Protein AF-A0A0C3LU96-F1 (afdb_monomer_lite)

Foldseek 3Di:
DPPQDWFFAWEWEWEAFALRWIKIWIFGAIDRPVCLDPVNVVVVQVVVVVVVVLLVLLQLQQAFGQQHPPGHFFFDKDKAKDWPSVWDAAQDDDPNGTTLGGHIYIYIGTHRALVDPSVVVRQVVNVVVCVVVVNDGPCPDPPDDPSVDGGATRNAASQPSHNVNSPDDWDADLQLRGHTHNDPVSVVVCCVSVVNSSVTGQWIWIQDSVRDIDTRHDDPSDDPDPDD

Organism: NCBI:txid1051891

InterPro domains:
  IPR002893 Zinc finger, MYND-type [PF01753] (157-198)
  IPR002893 Zinc finger, MYND-type [PS01360] (157-198)
  IPR002893 Zinc finger, MYND-type [PS50865] (157-198)

pLDDT: mean 88.34, std 13.05, range [31.89, 98.38]

Structure (mmCIF, N/CA/C/O backbone):
data_AF-A0A0C3LU96-F1
#
_entry.id   AF-A0A0C3LU96-F1
#
loop_
_atom_site.group_PDB
_atom_site.id
_atom_site.type_symbol
_atom_site.label_atom_id
_atom_site.label_alt_id
_atom_site.label_comp_id
_atom_site.label_asym_id
_atom_site.label_entity_id
_atom_site.label_seq_id
_atom_site.pdbx_PDB_ins_code
_atom_site.Cartn_x
_atom_site.Cartn_y
_atom_site.Cartn_z
_atom_site.occupancy
_atom_site.B_iso_or_equiv
_atom_site.auth_seq_id
_atom_site.auth_comp_id
_atom_site.auth_asym_id
_atom_site.auth_atom_id
_atom_site.pdbx_PDB_model_num
ATOM 1 N N . MET A 1 1 ? -1.860 15.087 -31.524 1.00 41.75 1 MET A N 1
ATOM 2 C CA . MET A 1 1 ? -1.729 14.604 -30.133 1.00 41.75 1 MET A CA 1
ATOM 3 C C . MET A 1 1 ? -1.035 13.255 -30.198 1.00 41.75 1 MET A C 1
ATOM 5 O O . MET A 1 1 ? -1.644 12.321 -30.699 1.00 41.75 1 MET A O 1
ATOM 9 N N . SER A 1 2 ? 0.246 13.173 -29.828 1.00 48.75 2 SER A N 1
ATOM 10 C CA . SER A 1 2 ? 0.942 11.881 -29.754 1.00 48.75 2 SER A CA 1
ATOM 11 C C . SER A 1 2 ? 0.276 11.049 -28.657 1.00 48.75 2 SER A C 1
ATOM 13 O O . SER A 1 2 ? 0.157 11.524 -27.526 1.00 48.75 2 SER A O 1
ATOM 15 N N . LEU A 1 3 ? -0.245 9.869 -28.999 1.00 55.31 3 LEU A N 1
ATOM 16 C CA . LEU A 1 3 ? -0.818 8.943 -28.025 1.00 55.31 3 LEU A CA 1
ATOM 17 C C . LEU A 1 3 ? 0.329 8.418 -27.167 1.00 55.31 3 LEU A C 1
ATOM 19 O O . LEU A 1 3 ? 1.135 7.612 -27.621 1.00 55.31 3 LEU A O 1
ATOM 23 N N . THR A 1 4 ? 0.424 8.905 -25.935 1.00 70.12 4 THR A N 1
ATOM 24 C CA . THR A 1 4 ? 1.449 8.466 -24.992 1.00 70.12 4 THR A CA 1
ATOM 25 C C . THR A 1 4 ? 1.206 6.994 -24.659 1.00 70.12 4 THR A C 1
ATOM 27 O O . THR A 1 4 ? 0.184 6.646 -24.065 1.00 70.12 4 THR A O 1
ATOM 30 N N . THR A 1 5 ? 2.112 6.109 -25.071 1.00 88.81 5 THR A N 1
ATOM 31 C CA . THR A 1 5 ? 1.994 4.668 -24.815 1.00 88.81 5 THR A CA 1
ATOM 32 C C . THR A 1 5 ? 2.182 4.380 -23.329 1.00 88.81 5 THR A C 1
ATOM 34 O O . THR A 1 5 ? 3.201 4.765 -22.750 1.00 88.81 5 THR A O 1
ATOM 37 N N . GLN A 1 6 ? 1.235 3.677 -22.704 1.00 92.44 6 GLN A N 1
ATOM 38 C CA . GLN A 1 6 ? 1.323 3.286 -21.295 1.00 92.44 6 GLN A CA 1
ATOM 39 C C . GLN A 1 6 ? 1.759 1.827 -21.140 1.00 92.44 6 GLN A C 1
ATOM 41 O O . GLN A 1 6 ? 1.213 0.946 -21.800 1.00 92.44 6 GLN A O 1
ATOM 46 N N . THR A 1 7 ? 2.686 1.579 -20.217 1.00 92.38 7 THR A N 1
ATOM 47 C CA . THR A 1 7 ? 3.140 0.238 -19.826 1.00 92.38 7 THR A CA 1
ATOM 48 C C . THR A 1 7 ? 2.785 -0.008 -18.356 1.00 92.38 7 THR A C 1
ATOM 50 O O . THR A 1 7 ? 2.994 0.885 -17.531 1.00 92.38 7 THR A O 1
ATOM 53 N N . PRO A 1 8 ? 2.232 -1.177 -17.982 1.00 93.69 8 PRO A N 1
ATOM 54 C CA . PRO A 1 8 ? 1.977 -1.498 -16.582 1.00 93.69 8 PRO A CA 1
ATOM 55 C C . PRO A 1 8 ? 3.297 -1.743 -15.842 1.00 93.69 8 PRO A C 1
ATOM 57 O O . PRO A 1 8 ? 3.978 -2.738 -16.079 1.00 93.69 8 PRO A O 1
ATOM 60 N N . LEU A 1 9 ? 3.639 -0.854 -14.913 1.00 93.69 9 LEU A N 1
ATOM 61 C CA . LEU A 1 9 ? 4.757 -1.042 -14.004 1.00 93.69 9 LEU A CA 1
ATOM 62 C C . LEU A 1 9 ? 4.315 -1.856 -12.785 1.00 93.69 9 LEU A C 1
ATOM 64 O O . LEU A 1 9 ? 3.361 -1.490 -12.091 1.00 93.69 9 LEU A O 1
ATOM 68 N N . ARG A 1 10 ? 5.022 -2.958 -12.520 1.00 94.06 10 ARG A N 1
ATOM 69 C CA . ARG A 1 10 ? 4.765 -3.810 -11.359 1.00 94.06 10 ARG A CA 1
ATOM 70 C C . ARG A 1 10 ? 5.320 -3.170 -10.091 1.00 94.06 10 ARG A C 1
ATOM 72 O O . ARG A 1 10 ? 6.489 -2.787 -10.036 1.00 94.06 10 ARG A O 1
ATOM 79 N N . ILE A 1 11 ? 4.483 -3.124 -9.065 1.00 94.50 11 ILE A N 1
ATOM 80 C CA . ILE A 1 11 ? 4.840 -2.695 -7.720 1.00 94.50 11 ILE A CA 1
ATOM 81 C C . ILE A 1 11 ? 4.439 -3.800 -6.755 1.00 94.50 11 ILE A C 1
ATOM 83 O O . ILE A 1 11 ? 3.298 -4.258 -6.783 1.00 94.50 11 ILE A O 1
ATOM 87 N N . GLU A 1 12 ? 5.350 -4.198 -5.883 1.00 93.81 12 GLU A N 1
ATOM 88 C CA . GLU A 1 12 ? 5.038 -5.061 -4.750 1.00 93.81 12 GLU A CA 1
ATOM 89 C C . GLU A 1 12 ? 5.122 -4.232 -3.482 1.00 93.81 12 GLU A C 1
ATOM 91 O O . GLU A 1 12 ? 6.160 -3.642 -3.192 1.00 93.81 12 GLU A O 1
ATOM 96 N N . SER A 1 13 ? 4.029 -4.164 -2.727 1.00 94.56 13 SER A N 1
ATOM 97 C CA . SER A 1 13 ? 4.032 -3.505 -1.424 1.00 94.56 13 SER A CA 1
ATOM 98 C C . SER A 1 13 ? 3.965 -4.530 -0.303 1.00 94.56 13 SER A C 1
ATOM 100 O O . SER A 1 13 ? 3.103 -5.411 -0.322 1.00 94.56 13 SER A O 1
ATOM 102 N N . LYS A 1 14 ? 4.868 -4.409 0.671 1.00 94.62 14 LYS A N 1
ATOM 103 C CA . LYS A 1 14 ? 4.947 -5.263 1.859 1.00 94.62 14 LYS A CA 1
ATOM 104 C C . LYS A 1 14 ? 4.715 -4.401 3.088 1.00 94.62 14 LYS A C 1
ATOM 106 O O . LYS A 1 14 ? 5.454 -3.456 3.320 1.00 94.62 14 LYS A O 1
ATOM 111 N N . TRP A 1 15 ? 3.675 -4.715 3.839 1.00 96.00 15 TRP A N 1
ATOM 112 C CA . TRP A 1 15 ? 3.223 -3.954 4.994 1.00 96.00 15 TRP A CA 1
ATOM 113 C C . TRP A 1 15 ? 3.553 -4.724 6.255 1.00 96.00 15 TRP A C 1
ATOM 115 O O . TRP A 1 15 ? 3.090 -5.855 6.385 1.00 96.00 15 TRP A O 1
ATOM 125 N N . TYR A 1 16 ? 4.310 -4.119 7.159 1.00 95.12 16 TYR A N 1
ATOM 126 C CA . TYR A 1 16 ? 4.812 -4.756 8.369 1.00 95.12 16 TYR A CA 1
ATOM 127 C C . TYR A 1 16 ? 4.088 -4.202 9.586 1.00 95.12 16 TYR A C 1
ATOM 129 O O . TYR A 1 16 ? 4.021 -2.991 9.783 1.00 95.12 16 TYR A O 1
ATOM 137 N N . GLY A 1 17 ? 3.502 -5.106 10.360 1.00 95.19 17 GLY A N 1
ATOM 138 C CA . GLY A 1 17 ? 2.810 -4.830 11.604 1.00 95.19 17 GLY A CA 1
ATOM 139 C C . GLY A 1 17 ? 3.443 -5.545 12.782 1.00 95.19 17 GLY A C 1
ATOM 140 O O . GLY A 1 17 ? 4.480 -6.198 12.670 1.00 95.19 17 GLY A O 1
ATOM 141 N N . TYR A 1 18 ? 2.794 -5.410 13.933 1.00 95.75 18 TYR A N 1
ATOM 142 C CA . TYR A 1 18 ? 3.236 -6.061 15.159 1.00 95.75 18 TYR A CA 1
ATOM 143 C C . TYR A 1 18 ? 3.311 -7.587 15.018 1.00 95.75 18 TYR A C 1
ATOM 145 O O . TYR A 1 18 ? 2.490 -8.192 14.329 1.00 95.75 18 TYR A O 1
ATOM 153 N N . ASN A 1 19 ? 4.285 -8.199 15.700 1.00 92.12 19 ASN A N 1
ATOM 154 C CA . ASN A 1 19 ? 4.410 -9.652 15.847 1.00 92.12 19 ASN A CA 1
ATOM 155 C C . ASN A 1 19 ? 4.342 -10.421 14.509 1.00 92.12 19 ASN A C 1
ATOM 157 O O . ASN A 1 19 ? 3.631 -11.411 14.372 1.00 92.12 19 ASN A O 1
ATOM 161 N N . ASN A 1 20 ? 5.073 -9.938 13.499 1.00 87.06 20 ASN A N 1
ATOM 162 C CA . ASN A 1 20 ? 5.144 -10.501 12.142 1.00 87.06 20 ASN A CA 1
ATOM 163 C C . ASN A 1 20 ? 3.841 -10.465 11.324 1.00 87.06 20 ASN A C 1
ATOM 165 O O . ASN A 1 20 ? 3.826 -10.996 10.208 1.00 87.06 20 ASN A O 1
ATOM 169 N N . ALA A 1 21 ? 2.776 -9.813 11.809 1.00 93.88 21 ALA A N 1
ATOM 170 C CA . ALA A 1 21 ? 1.608 -9.547 10.979 1.00 93.88 21 ALA A CA 1
ATOM 171 C C . ALA A 1 21 ? 2.048 -8.791 9.720 1.00 93.88 21 ALA A C 1
ATOM 173 O O . ALA A 1 21 ? 2.692 -7.741 9.797 1.00 93.88 21 ALA A O 1
ATOM 174 N N . LYS A 1 22 ? 1.703 -9.321 8.546 1.00 94.81 22 LYS A N 1
ATOM 175 C CA . LYS A 1 22 ? 2.112 -8.745 7.266 1.00 94.81 22 LYS A CA 1
ATOM 176 C C . LYS A 1 22 ? 0.955 -8.723 6.286 1.00 94.81 22 LYS A C 1
ATOM 178 O O . LYS A 1 22 ? 0.149 -9.644 6.214 1.00 94.81 22 LYS A O 1
ATOM 183 N N . MET A 1 23 ? 0.909 -7.695 5.455 1.00 95.69 23 MET A N 1
ATOM 184 C CA . MET A 1 23 ? 0.043 -7.664 4.280 1.00 95.69 23 MET A CA 1
ATOM 185 C C . MET A 1 23 ? 0.894 -7.440 3.041 1.00 95.69 23 MET A C 1
ATOM 187 O O . MET A 1 23 ? 1.826 -6.643 3.051 1.00 95.69 23 MET A O 1
ATOM 191 N N . GLU A 1 24 ? 0.569 -8.132 1.958 1.00 95.62 24 GLU A N 1
ATOM 192 C CA . GLU A 1 24 ? 1.194 -7.891 0.665 1.00 95.62 24 GLU A CA 1
ATOM 193 C C . GLU A 1 24 ? 0.135 -7.503 -0.359 1.00 95.62 24 GLU A C 1
ATOM 195 O O . GLU A 1 24 ? -0.920 -8.140 -0.451 1.00 95.62 24 GLU A O 1
ATOM 200 N N . ILE A 1 25 ? 0.413 -6.452 -1.126 1.00 95.88 25 ILE A N 1
ATOM 201 C CA . ILE A 1 25 ? -0.444 -6.006 -2.225 1.00 95.88 25 ILE A CA 1
ATOM 202 C C . ILE A 1 25 ? 0.434 -5.783 -3.447 1.00 95.88 25 ILE A C 1
ATOM 204 O O . ILE A 1 25 ? 1.348 -4.955 -3.417 1.00 95.88 25 ILE A O 1
ATOM 208 N N . ASP A 1 26 ? 0.101 -6.490 -4.523 1.00 96.19 26 ASP A N 1
ATOM 209 C CA . ASP A 1 26 ? 0.751 -6.350 -5.819 1.00 96.19 26 ASP A CA 1
ATOM 210 C C . ASP A 1 26 ? -0.091 -5.435 -6.700 1.00 96.19 26 ASP A C 1
ATOM 212 O O . ASP A 1 26 ? -1.312 -5.611 -6.824 1.00 96.19 26 ASP A O 1
ATOM 216 N N . LEU A 1 27 ? 0.566 -4.477 -7.339 1.00 96.19 27 LEU A N 1
ATOM 217 C CA . LEU A 1 27 ? -0.058 -3.481 -8.192 1.00 96.19 27 LEU A CA 1
ATOM 218 C C . LEU A 1 27 ? 0.577 -3.490 -9.585 1.00 96.19 27 LEU A C 1
ATOM 220 O O . LEU A 1 27 ? 1.783 -3.664 -9.735 1.00 96.19 27 LEU A O 1
ATOM 224 N N . ALA A 1 28 ? -0.242 -3.237 -10.598 1.00 95.62 28 ALA A N 1
ATOM 225 C CA . ALA A 1 28 ? 0.174 -2.887 -11.949 1.00 95.62 28 ALA A CA 1
ATOM 226 C C . ALA A 1 28 ? -0.288 -1.454 -12.242 1.00 95.62 28 ALA A C 1
ATOM 228 O O . ALA A 1 28 ? -1.450 -1.228 -12.592 1.00 95.62 28 ALA A O 1
ATOM 229 N N . ILE A 1 29 ? 0.610 -0.484 -12.055 1.00 95.50 29 ILE A N 1
ATOM 230 C CA . ILE A 1 29 ? 0.313 0.939 -12.259 1.00 95.50 29 ILE A CA 1
ATOM 231 C C . ILE A 1 29 ? 0.742 1.339 -13.675 1.00 95.50 29 ILE A C 1
ATOM 233 O O . ILE A 1 29 ? 1.905 1.148 -14.024 1.00 95.50 29 ILE A O 1
ATOM 237 N N . PRO A 1 30 ? -0.153 1.889 -14.513 1.00 95.00 30 PRO A N 1
ATOM 238 C CA . PRO A 1 30 ? 0.212 2.328 -15.854 1.00 95.00 30 PRO A CA 1
ATOM 239 C C . PRO A 1 30 ? 1.134 3.550 -15.784 1.00 95.00 30 PRO A C 1
ATOM 241 O O . PRO A 1 30 ? 0.763 4.571 -15.210 1.00 95.00 30 PRO A O 1
ATOM 244 N N . VAL A 1 31 ? 2.315 3.460 -16.393 1.00 94.56 31 VAL A N 1
ATOM 245 C CA . VAL A 1 31 ? 3.284 4.563 -16.517 1.00 94.56 31 VAL A CA 1
ATOM 246 C C . VAL A 1 31 ? 3.534 4.886 -17.987 1.00 94.56 31 VAL A C 1
ATOM 248 O O . VAL A 1 31 ? 3.318 4.029 -18.845 1.00 94.56 31 VAL A O 1
ATOM 251 N N . ASN A 1 32 ? 3.989 6.104 -18.303 1.00 94.12 32 ASN A N 1
ATOM 252 C CA . ASN A 1 32 ? 4.461 6.390 -19.659 1.00 94.12 32 ASN A CA 1
ATOM 253 C C . ASN A 1 32 ? 5.658 5.476 -19.969 1.00 94.12 32 ASN A C 1
ATOM 255 O O . ASN A 1 32 ? 6.607 5.403 -19.192 1.00 94.12 32 ASN A O 1
ATOM 259 N N . THR A 1 33 ? 5.599 4.785 -21.104 1.00 91.81 33 THR A N 1
ATOM 260 C CA . THR A 1 33 ? 6.638 3.848 -21.554 1.00 91.81 33 THR A CA 1
ATOM 261 C C . THR A 1 33 ? 7.991 4.540 -21.722 1.00 91.81 33 THR A C 1
ATOM 263 O O . THR A 1 33 ? 9.015 3.955 -21.388 1.00 91.81 33 THR A O 1
ATOM 266 N N . GLU A 1 34 ? 8.005 5.810 -22.136 1.00 91.75 34 GLU A N 1
ATOM 267 C CA . GLU A 1 34 ? 9.232 6.614 -22.258 1.00 91.75 34 GLU A CA 1
ATOM 268 C C . GLU A 1 34 ? 9.936 6.840 -20.910 1.00 91.75 34 GLU A C 1
ATOM 270 O O . GLU A 1 34 ? 11.132 7.111 -20.876 1.00 91.75 34 GLU A O 1
ATOM 275 N N . TRP A 1 35 ? 9.225 6.712 -19.783 1.00 92.25 35 TRP A N 1
ATOM 276 C CA . TRP A 1 35 ? 9.835 6.844 -18.457 1.00 92.25 35 TRP A CA 1
ATOM 277 C C . TRP A 1 35 ? 10.613 5.603 -18.016 1.00 92.25 35 TRP A C 1
ATOM 279 O O . TRP A 1 35 ? 11.302 5.649 -17.000 1.00 92.25 35 TRP A O 1
ATOM 289 N N . LEU A 1 36 ? 10.502 4.494 -18.753 1.00 88.62 36 LEU A N 1
ATOM 290 C CA . LEU A 1 36 ? 11.242 3.262 -18.479 1.00 88.62 36 LEU A CA 1
ATOM 291 C C . LEU A 1 36 ? 12.635 3.250 -19.128 1.00 88.62 36 LEU A C 1
ATOM 293 O O . LEU A 1 36 ? 13.345 2.253 -19.016 1.00 88.62 36 LEU A O 1
ATOM 297 N N . SER A 1 37 ? 13.046 4.341 -19.781 1.00 87.88 37 SER A N 1
ATOM 298 C CA . SER A 1 37 ? 14.423 4.507 -20.241 1.00 87.88 37 SER A CA 1
ATOM 299 C C . SER A 1 37 ? 15.369 4.861 -19.080 1.00 87.88 37 SER A C 1
ATOM 301 O O . SER A 1 37 ? 14.928 5.482 -18.105 1.00 87.88 37 SER A O 1
ATOM 303 N N . PRO A 1 38 ? 16.665 4.489 -19.151 1.00 86.25 38 PRO A N 1
ATOM 304 C CA . PRO A 1 38 ? 17.635 4.727 -18.077 1.00 86.25 38 PRO A CA 1
ATOM 305 C C . PRO A 1 38 ? 17.683 6.178 -17.575 1.00 86.25 38 PRO A C 1
ATOM 307 O O . PRO A 1 38 ? 17.796 6.414 -16.372 1.00 86.25 38 PRO A O 1
ATOM 310 N N . GLU A 1 39 ? 17.545 7.151 -18.476 1.00 88.69 39 GLU A N 1
ATOM 311 C CA . GLU A 1 39 ? 17.570 8.581 -18.165 1.00 88.69 39 GLU A CA 1
ATOM 312 C C . GLU A 1 39 ? 16.308 9.086 -17.443 1.00 88.69 39 GLU A C 1
ATOM 314 O O . GLU A 1 39 ? 16.372 10.085 -16.725 1.00 88.69 39 GLU A O 1
ATOM 319 N N . ASN A 1 40 ? 15.180 8.378 -17.567 1.00 89.75 40 ASN A N 1
ATOM 320 C CA . ASN A 1 40 ? 13.880 8.819 -17.055 1.00 89.75 40 ASN A CA 1
ATOM 321 C C . ASN A 1 40 ? 13.335 7.970 -15.898 1.00 89.75 40 ASN A C 1
ATOM 323 O O . ASN A 1 40 ? 12.256 8.280 -15.385 1.00 89.75 40 ASN A O 1
ATOM 327 N N . LEU A 1 41 ? 14.068 6.955 -15.421 1.00 88.00 41 LEU A N 1
ATOM 328 C CA . LEU A 1 41 ? 13.592 6.040 -14.369 1.00 88.00 41 LEU A CA 1
ATOM 329 C C . LEU A 1 41 ? 13.082 6.765 -13.114 1.00 88.00 41 LEU A C 1
ATOM 331 O O . LEU A 1 41 ? 12.125 6.316 -12.483 1.00 88.00 41 LEU A O 1
ATOM 335 N N . ARG A 1 42 ? 13.668 7.918 -12.762 1.00 87.81 42 ARG A N 1
ATOM 336 C CA . ARG A 1 42 ? 13.206 8.742 -11.629 1.00 87.81 42 ARG A CA 1
ATOM 337 C C . ARG A 1 42 ? 11.766 9.238 -11.803 1.00 87.81 42 ARG A C 1
ATOM 339 O O . ARG A 1 42 ? 11.036 9.295 -10.818 1.00 87.81 42 ARG A O 1
ATOM 346 N N . LEU A 1 43 ? 11.344 9.550 -13.031 1.00 90.62 43 LEU A N 1
ATOM 347 C CA . LEU A 1 43 ? 9.968 9.955 -13.340 1.00 90.62 43 LEU A CA 1
ATOM 348 C C . LEU A 1 43 ? 8.999 8.785 -13.154 1.00 90.62 43 LEU A C 1
ATOM 350 O O . LEU A 1 43 ? 7.950 8.959 -12.534 1.00 90.62 43 LEU A O 1
ATOM 354 N N . ALA A 1 44 ? 9.372 7.587 -13.623 1.00 91.56 44 ALA A N 1
ATOM 355 C CA . ALA A 1 44 ? 8.573 6.378 -13.422 1.00 91.56 44 ALA A CA 1
ATOM 356 C C . ALA A 1 44 ? 8.403 6.061 -11.929 1.00 91.56 44 ALA A C 1
ATOM 358 O O . ALA A 1 44 ? 7.280 5.832 -11.480 1.00 91.56 44 ALA A O 1
ATOM 359 N N . VAL A 1 45 ? 9.496 6.102 -11.155 1.00 90.50 45 VAL A N 1
ATOM 360 C CA . VAL A 1 45 ? 9.473 5.843 -9.707 1.00 90.50 45 VAL A CA 1
ATOM 361 C C . VAL A 1 45 ? 8.637 6.886 -8.967 1.00 90.50 45 VAL A C 1
ATOM 363 O O . VAL A 1 45 ? 7.756 6.508 -8.197 1.00 90.50 45 VAL A O 1
ATOM 366 N N . GLY A 1 46 ? 8.858 8.181 -9.220 1.00 90.50 46 GLY A N 1
ATOM 367 C CA . GLY A 1 46 ? 8.113 9.259 -8.563 1.00 90.50 46 GLY A CA 1
ATOM 368 C C . GLY A 1 46 ? 6.613 9.191 -8.851 1.00 90.50 46 GLY A C 1
ATOM 369 O O . GLY A 1 46 ? 5.799 9.203 -7.928 1.00 90.50 46 GLY A O 1
ATOM 370 N N . TYR A 1 47 ? 6.236 9.009 -10.119 1.00 92.88 47 TYR A N 1
ATOM 371 C CA . TYR A 1 47 ? 4.832 8.855 -10.495 1.00 92.88 47 TYR A CA 1
ATOM 372 C C . TYR A 1 47 ? 4.192 7.616 -9.853 1.00 92.88 47 TYR A C 1
ATOM 374 O O . TYR A 1 47 ? 3.072 7.692 -9.343 1.00 92.88 47 TYR A O 1
ATOM 382 N N . ALA A 1 48 ? 4.886 6.475 -9.879 1.00 92.56 48 ALA A N 1
ATOM 383 C CA . ALA A 1 48 ? 4.402 5.233 -9.289 1.00 92.56 48 ALA A CA 1
ATOM 384 C C . ALA A 1 48 ? 4.215 5.357 -7.769 1.00 92.56 48 ALA A C 1
ATOM 386 O O . ALA A 1 48 ? 3.197 4.900 -7.246 1.00 92.56 48 ALA A O 1
ATOM 387 N N . ALA A 1 49 ? 5.140 6.030 -7.079 1.00 90.75 49 ALA A N 1
ATOM 388 C CA . ALA A 1 49 ? 5.031 6.346 -5.658 1.00 90.75 49 ALA A CA 1
ATOM 389 C C . ALA A 1 49 ? 3.802 7.224 -5.366 1.00 90.75 49 ALA A C 1
ATOM 391 O O . ALA A 1 49 ? 3.010 6.898 -4.481 1.00 90.75 49 ALA A O 1
ATOM 392 N N . ASP A 1 50 ? 3.573 8.276 -6.156 1.00 91.06 50 ASP A N 1
ATOM 393 C CA . ASP A 1 50 ? 2.396 9.139 -6.011 1.00 91.06 50 ASP A CA 1
ATOM 394 C C . ASP A 1 50 ? 1.083 8.375 -6.229 1.00 91.06 50 ASP A C 1
ATOM 396 O O . ASP A 1 50 ? 0.117 8.554 -5.479 1.00 91.06 50 ASP A O 1
ATOM 400 N N . GLN A 1 51 ? 1.024 7.494 -7.234 1.00 93.31 51 GLN A N 1
ATOM 401 C CA . GLN A 1 51 ? -0.158 6.655 -7.453 1.00 93.31 51 GLN A CA 1
ATOM 402 C C . GLN A 1 51 ? -0.349 5.633 -6.324 1.00 93.31 51 GLN A C 1
ATOM 404 O O . GLN A 1 51 ? -1.483 5.393 -5.901 1.00 93.31 51 GLN A O 1
ATOM 409 N N . PHE A 1 52 ? 0.737 5.069 -5.788 1.00 93.25 52 PHE A N 1
ATOM 410 C CA . PHE A 1 52 ? 0.676 4.186 -4.626 1.00 93.25 52 PHE A CA 1
ATOM 411 C C . PHE A 1 52 ? 0.117 4.908 -3.394 1.00 93.25 52 PHE A C 1
ATOM 413 O O . PHE A 1 52 ? -0.788 4.391 -2.739 1.00 93.25 52 PHE A O 1
ATOM 420 N N . ILE A 1 53 ? 0.569 6.136 -3.121 1.00 89.94 53 ILE A N 1
ATOM 421 C CA . ILE A 1 53 ? 0.055 6.966 -2.020 1.00 89.94 53 ILE A CA 1
ATOM 422 C C . ILE A 1 53 ? -1.453 7.221 -2.174 1.00 89.94 53 ILE A C 1
ATOM 424 O O . ILE A 1 53 ? -2.180 7.233 -1.182 1.00 89.94 53 ILE A O 1
ATOM 428 N N . LYS A 1 54 ? -1.977 7.351 -3.398 1.00 87.06 54 LYS A N 1
ATOM 429 C CA . LYS A 1 54 ? -3.435 7.450 -3.624 1.00 87.06 54 LYS A CA 1
ATOM 430 C C . LYS A 1 54 ? -4.173 6.132 -3.369 1.00 87.06 54 LYS A C 1
ATOM 432 O O . LYS A 1 54 ? -5.299 6.145 -2.864 1.00 87.06 54 LYS A O 1
ATOM 437 N N . ALA A 1 55 ? -3.554 5.003 -3.716 1.00 91.31 55 ALA A N 1
ATOM 438 C CA . ALA A 1 55 ? -4.095 3.662 -3.485 1.00 91.31 55 ALA A CA 1
ATOM 439 C C . ALA A 1 55 ? -4.007 3.227 -2.009 1.00 91.31 55 ALA A C 1
ATOM 441 O O . ALA A 1 55 ? -4.742 2.341 -1.576 1.00 91.31 55 ALA A O 1
ATOM 442 N N . MET A 1 56 ? -3.156 3.884 -1.220 1.00 90.38 56 MET A N 1
ATOM 443 C CA . MET A 1 56 ? -2.898 3.593 0.188 1.00 90.38 56 MET A CA 1
ATOM 444 C C . MET A 1 56 ? -4.162 3.518 1.046 1.00 90.38 56 MET A C 1
ATOM 446 O O . MET A 1 56 ? -4.262 2.641 1.897 1.00 90.38 56 MET A O 1
ATOM 450 N N . ALA A 1 57 ? -5.146 4.392 0.820 1.00 90.31 57 ALA A N 1
ATOM 451 C CA . ALA A 1 57 ? -6.395 4.367 1.583 1.00 90.31 57 ALA A CA 1
ATOM 452 C C . ALA A 1 57 ? -7.150 3.029 1.440 1.00 90.31 57 ALA A C 1
ATOM 454 O O . ALA A 1 57 ? -7.777 2.578 2.396 1.00 90.31 57 ALA A O 1
ATOM 455 N N . ASP A 1 58 ? -7.039 2.363 0.284 1.00 94.94 58 ASP A N 1
ATOM 456 C CA . ASP A 1 58 ? -7.631 1.039 0.075 1.00 94.94 58 ASP A CA 1
ATOM 457 C C . ASP A 1 58 ? -6.909 -0.003 0.929 1.00 94.94 58 ASP A C 1
ATOM 459 O O . ASP A 1 58 ? -7.553 -0.760 1.652 1.00 94.94 58 ASP A O 1
ATOM 463 N N . ALA A 1 59 ? -5.574 -0.004 0.883 1.00 93.62 59 ALA A N 1
ATOM 464 C CA . ALA A 1 59 ? -4.731 -0.914 1.654 1.00 93.62 59 ALA A CA 1
ATOM 465 C C . ALA A 1 59 ? -4.941 -0.747 3.165 1.00 93.62 59 ALA A C 1
ATOM 467 O O . ALA A 1 59 ? -5.227 -1.721 3.861 1.00 93.62 59 ALA A O 1
ATOM 468 N N . LYS A 1 60 ? -4.896 0.497 3.660 1.00 94.75 60 LYS A N 1
ATOM 469 C CA . LYS A 1 60 ? -5.079 0.827 5.082 1.00 94.75 60 LYS A CA 1
ATOM 470 C C . LYS A 1 60 ? -6.455 0.431 5.611 1.00 94.75 60 LYS A C 1
ATOM 472 O O . LYS A 1 60 ? -6.591 0.196 6.805 1.00 94.75 60 LYS A O 1
ATOM 477 N N . SER A 1 61 ? -7.462 0.323 4.743 1.00 95.12 61 SER A N 1
ATOM 478 C CA . SER A 1 61 ? -8.802 -0.111 5.147 1.00 95.12 61 SER A CA 1
ATOM 479 C C . SER A 1 61 ? -8.952 -1.622 5.325 1.00 95.12 61 SER A C 1
ATOM 481 O O . SER A 1 61 ? -9.924 -2.043 5.932 1.00 95.12 61 SER A O 1
ATOM 483 N N . ARG A 1 62 ? -8.044 -2.456 4.794 1.00 91.19 62 ARG A N 1
ATOM 484 C CA . ARG A 1 62 ? -8.303 -3.899 4.624 1.00 91.19 62 ARG A CA 1
ATOM 485 C C . ARG A 1 62 ? -8.228 -4.721 5.913 1.00 91.19 62 ARG A C 1
ATOM 487 O O . ARG A 1 62 ? -8.943 -5.722 6.026 1.00 91.19 62 ARG A O 1
ATOM 494 N N . HIS A 1 63 ? -7.321 -4.353 6.814 1.00 91.62 63 HIS A N 1
ATOM 495 C CA . HIS A 1 63 ? -7.012 -5.081 8.042 1.00 91.62 63 HIS A CA 1
ATOM 496 C C . HIS A 1 63 ? -6.659 -4.116 9.164 1.00 91.62 63 HIS A C 1
ATOM 498 O O . HIS A 1 63 ? -6.011 -3.096 8.928 1.00 91.62 63 HIS A O 1
ATOM 504 N N . THR A 1 64 ? -7.044 -4.475 10.385 1.00 93.50 64 THR A N 1
ATOM 505 C CA . THR A 1 64 ? -6.519 -3.846 11.592 1.00 93.50 64 THR A CA 1
ATOM 506 C C . THR A 1 64 ? -5.064 -4.242 11.775 1.00 93.50 64 THR A C 1
ATOM 508 O O . THR A 1 64 ? -4.722 -5.418 11.669 1.00 93.50 64 THR A O 1
ATOM 511 N N . PHE A 1 65 ? -4.225 -3.265 12.091 1.00 94.25 65 PHE A N 1
ATOM 512 C CA . PHE A 1 65 ? -2.817 -3.480 12.384 1.00 94.25 65 PHE A CA 1
ATOM 513 C C . PHE A 1 65 ? -2.473 -2.939 13.769 1.00 94.25 65 PHE A C 1
ATOM 515 O O . PHE A 1 65 ? -2.865 -1.823 14.127 1.00 94.25 65 PHE A O 1
ATOM 522 N N . GLY A 1 66 ? -1.689 -3.715 14.514 1.00 96.44 66 GLY A N 1
ATOM 523 C CA . GLY A 1 66 ? -0.842 -3.178 15.570 1.00 96.44 66 GLY A CA 1
ATOM 524 C C . GLY A 1 66 ? 0.395 -2.521 14.958 1.00 96.44 66 GLY A C 1
ATOM 525 O O . GLY A 1 66 ? 0.918 -2.990 13.946 1.00 96.44 66 GLY A O 1
ATOM 526 N N . CYS A 1 67 ? 0.851 -1.434 15.573 1.00 97.44 67 CYS A N 1
ATOM 527 C CA . CYS A 1 67 ? 2.108 -0.765 15.262 1.00 97.44 67 CYS A CA 1
ATOM 528 C C . CYS A 1 67 ? 3.253 -1.778 15.310 1.00 97.44 67 CYS A C 1
ATOM 530 O O . CYS A 1 67 ? 3.422 -2.443 16.331 1.00 97.44 67 CYS A O 1
ATOM 532 N N . GLU A 1 68 ? 4.053 -1.837 1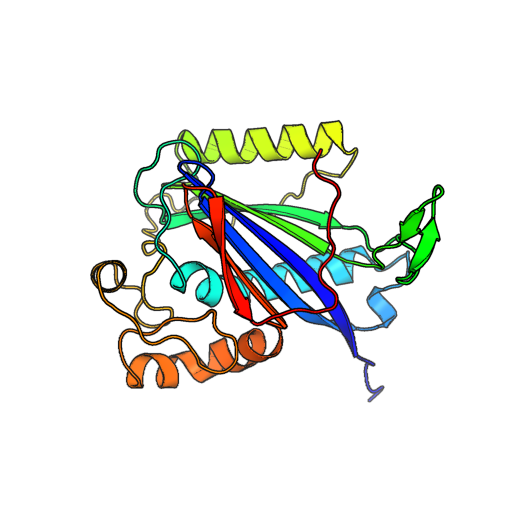4.249 1.00 96.56 68 GLU A N 1
ATOM 533 C CA . GLU A 1 68 ? 5.202 -2.736 14.099 1.00 96.56 68 GLU A CA 1
ATOM 534 C C . GLU A 1 68 ? 6.109 -2.746 15.333 1.00 96.56 68 GLU A C 1
ATOM 536 O O . GLU A 1 68 ? 6.520 -3.804 15.797 1.00 96.56 68 GLU A O 1
ATOM 541 N N . PHE A 1 69 ? 6.325 -1.576 15.936 1.00 96.38 69 PHE A N 1
ATOM 542 C CA . PHE A 1 69 ? 7.290 -1.399 17.019 1.00 96.38 69 PHE A CA 1
ATOM 543 C C . PHE A 1 69 ? 6.707 -1.566 18.427 1.00 96.38 69 PHE A C 1
ATOM 545 O O . PHE A 1 69 ? 7.427 -1.940 19.346 1.00 96.38 69 PHE A O 1
ATOM 552 N N . CYS A 1 70 ? 5.424 -1.252 18.643 1.00 97.31 70 CYS A N 1
ATOM 553 C CA . CYS A 1 70 ? 4.852 -1.215 20.000 1.00 97.31 70 CYS A CA 1
ATOM 554 C C . CYS A 1 70 ? 3.515 -1.940 20.176 1.00 97.31 70 CYS A C 1
ATOM 556 O O . CYS A 1 70 ? 2.965 -1.925 21.276 1.00 97.31 70 CYS A O 1
ATOM 558 N N . GLY A 1 71 ? 2.940 -2.503 19.113 1.00 96.75 71 GLY A N 1
ATOM 559 C CA . GLY A 1 71 ? 1.678 -3.249 19.151 1.00 96.75 71 GLY A CA 1
ATOM 560 C C . GLY A 1 71 ? 0.410 -2.409 19.317 1.00 96.75 71 GLY A C 1
ATOM 561 O O . GLY A 1 71 ? -0.683 -2.893 19.035 1.00 96.75 71 GLY A O 1
ATOM 562 N N . LYS A 1 72 ? 0.517 -1.132 19.711 1.00 97.25 72 LYS A N 1
ATOM 563 C CA . LYS A 1 72 ? -0.643 -0.228 19.823 1.00 97.25 72 LYS A CA 1
ATOM 564 C C . LYS A 1 72 ? -1.362 -0.076 18.477 1.00 97.25 72 LYS A C 1
ATOM 566 O O . LYS A 1 72 ? -0.691 -0.135 17.449 1.00 97.25 72 LYS A O 1
ATOM 571 N N . PRO A 1 73 ? -2.679 0.204 18.457 1.00 97.06 73 PRO A N 1
ATOM 572 C CA . PRO A 1 73 ? -3.418 0.387 17.212 1.00 97.06 73 PRO A CA 1
ATOM 573 C C . PRO A 1 73 ? -2.734 1.388 16.276 1.00 97.06 73 PRO A C 1
ATOM 575 O O . PRO A 1 73 ? -2.421 2.516 16.669 1.00 97.06 73 PRO A O 1
ATOM 578 N N . ALA A 1 74 ? -2.469 0.952 15.048 1.00 96.38 74 ALA A N 1
ATOM 579 C CA . ALA A 1 74 ? -1.764 1.759 14.072 1.00 96.38 74 ALA A CA 1
ATOM 580 C C . ALA A 1 74 ? -2.696 2.730 13.344 1.00 96.38 74 ALA A C 1
ATOM 582 O O . ALA A 1 74 ? -3.874 2.444 13.112 1.00 96.38 74 ALA A O 1
ATOM 583 N N . ARG A 1 75 ? -2.134 3.869 12.941 1.00 94.50 75 ARG A N 1
ATOM 584 C CA . ARG A 1 75 ? -2.839 4.954 12.233 1.00 94.50 75 ARG A CA 1
ATOM 585 C C . ARG A 1 75 ? -2.041 5.469 11.047 1.00 94.50 75 ARG A C 1
ATOM 587 O O . ARG A 1 75 ? -2.590 5.829 10.004 1.00 94.50 75 ARG A O 1
ATOM 594 N N . GLU A 1 76 ? -0.727 5.462 11.178 1.00 93.56 76 GLU A N 1
ATOM 595 C CA . GLU A 1 76 ? 0.210 6.043 10.234 1.00 93.56 76 GLU A CA 1
ATOM 596 C C . GLU A 1 76 ? 1.136 4.976 9.659 1.00 93.56 76 GLU A C 1
ATOM 598 O O . GLU A 1 76 ? 1.069 3.799 10.015 1.00 93.56 76 GLU A O 1
ATOM 603 N N . ASN A 1 77 ? 1.965 5.372 8.703 1.00 93.38 77 ASN A N 1
ATOM 604 C CA . ASN A 1 77 ? 2.932 4.479 8.096 1.00 93.38 77 ASN A CA 1
ATOM 605 C C . ASN A 1 77 ? 4.131 5.259 7.567 1.00 93.38 77 ASN A C 1
ATOM 607 O O . ASN A 1 77 ? 3.988 6.405 7.143 1.00 93.38 77 ASN A O 1
ATOM 611 N N . TYR A 1 78 ? 5.277 4.593 7.518 1.00 91.75 78 TYR A N 1
ATOM 612 C CA . TYR A 1 78 ? 6.469 5.069 6.831 1.00 91.75 78 TYR A CA 1
ATOM 613 C C . TYR A 1 78 ? 6.731 4.210 5.593 1.00 91.75 78 TYR A C 1
ATOM 615 O O . TYR A 1 78 ? 6.446 3.014 5.603 1.00 91.75 78 TYR A O 1
ATOM 623 N N . LEU A 1 79 ? 7.201 4.825 4.507 1.00 90.19 79 LEU A N 1
ATOM 624 C CA . LEU A 1 79 ? 7.428 4.144 3.232 1.00 90.19 79 LEU A CA 1
ATOM 625 C C . LEU A 1 79 ? 8.910 4.101 2.900 1.00 90.19 79 LEU A C 1
ATOM 627 O O . LEU A 1 79 ? 9.583 5.129 2.958 1.00 90.19 79 LEU A O 1
ATOM 631 N N . ASN A 1 80 ? 9.383 2.940 2.459 1.00 87.38 80 ASN A N 1
ATOM 632 C CA . ASN A 1 80 ? 10.711 2.783 1.873 1.00 87.38 80 ASN A CA 1
ATOM 633 C C . ASN A 1 80 ? 10.532 2.218 0.471 1.00 87.38 80 ASN A C 1
ATOM 635 O O . ASN A 1 80 ? 9.880 1.189 0.294 1.00 87.38 80 ASN A O 1
ATOM 639 N N . ILE A 1 81 ? 11.053 2.918 -0.535 1.00 86.88 81 ILE A N 1
ATOM 640 C CA . ILE A 1 81 ? 10.821 2.580 -1.945 1.00 86.88 81 ILE A CA 1
ATOM 641 C C . ILE A 1 81 ? 12.136 2.130 -2.585 1.00 86.88 81 ILE A C 1
ATOM 643 O O . ILE A 1 81 ? 12.989 2.939 -2.932 1.00 86.88 81 ILE A O 1
ATOM 647 N N . ALA A 1 82 ? 12.282 0.831 -2.811 1.00 86.38 82 ALA A N 1
ATOM 648 C CA . ALA A 1 82 ? 13.400 0.285 -3.568 1.00 86.38 82 ALA A CA 1
ATOM 649 C C . ALA A 1 82 ? 13.003 0.099 -5.039 1.00 86.38 82 ALA A C 1
ATOM 651 O O . ALA A 1 82 ? 11.955 -0.462 -5.366 1.00 86.38 82 ALA A O 1
ATOM 652 N N . SER A 1 83 ? 13.851 0.581 -5.945 1.00 87.06 83 SER A N 1
ATOM 653 C CA . SER A 1 83 ? 13.633 0.497 -7.389 1.00 87.06 83 SER A CA 1
ATOM 654 C C . SER A 1 83 ? 14.567 -0.534 -8.012 1.00 87.06 83 SER A C 1
ATOM 656 O O . SER A 1 83 ? 15.788 -0.401 -7.950 1.00 87.06 83 SER A O 1
ATOM 658 N N . TYR A 1 84 ? 13.984 -1.530 -8.676 1.00 88.88 84 TYR A N 1
ATOM 659 C CA . TYR A 1 84 ? 14.697 -2.578 -9.405 1.00 88.88 84 TYR A CA 1
ATOM 660 C C . TYR A 1 84 ? 14.409 -2.490 -10.907 1.00 88.88 84 TYR A C 1
ATOM 662 O O . TYR A 1 84 ? 14.358 -3.494 -11.614 1.00 88.88 84 TYR A O 1
ATOM 670 N N . LEU A 1 85 ? 14.194 -1.271 -11.415 1.00 89.06 85 LEU A N 1
ATOM 671 C CA . LEU A 1 85 ? 13.867 -1.041 -12.828 1.00 89.06 85 LEU A CA 1
ATOM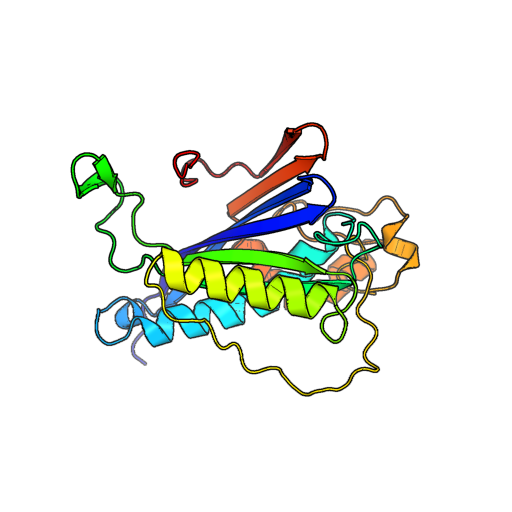 672 C C . LEU A 1 85 ? 15.022 -1.360 -13.786 1.00 89.06 85 LEU A C 1
ATOM 674 O O . LEU A 1 85 ? 14.795 -1.506 -14.980 1.00 89.06 85 LEU A O 1
ATOM 678 N N . HIS A 1 86 ? 16.241 -1.492 -13.262 1.00 85.38 86 HIS A N 1
ATOM 679 C CA . HIS A 1 86 ? 17.424 -1.901 -14.016 1.00 85.38 86 HIS A CA 1
ATOM 680 C C . HIS A 1 86 ? 17.472 -3.411 -14.300 1.00 85.38 86 HIS A C 1
ATOM 682 O O . HIS A 1 86 ? 18.318 -3.849 -15.077 1.00 85.38 86 HIS A O 1
ATOM 688 N N . LEU A 1 87 ? 16.622 -4.219 -13.651 1.00 87.88 87 LEU A N 1
ATOM 689 C CA . LEU A 1 87 ? 16.639 -5.663 -13.853 1.00 87.88 87 LEU A CA 1
ATOM 690 C C . LEU A 1 87 ? 16.233 -6.020 -15.293 1.00 87.88 87 LEU A C 1
ATOM 692 O O . LEU A 1 87 ? 15.276 -5.448 -15.818 1.00 87.88 87 LEU A O 1
ATOM 696 N N . PRO A 1 88 ? 16.893 -7.008 -15.919 1.00 89.44 88 PRO A N 1
ATOM 697 C CA . PRO A 1 88 ? 16.479 -7.543 -17.213 1.00 89.44 88 PRO A CA 1
ATOM 698 C C . PRO A 1 88 ? 15.039 -8.078 -17.205 1.00 89.44 88 PRO A C 1
ATOM 700 O O . PRO A 1 88 ? 14.517 -8.369 -16.124 1.00 89.44 88 PRO A O 1
ATOM 703 N N . PRO A 1 89 ? 14.404 -8.295 -18.376 1.00 90.19 89 PRO A N 1
ATOM 704 C CA . PRO A 1 89 ? 13.078 -8.904 -18.472 1.00 90.19 89 PRO A CA 1
ATOM 705 C C . PRO A 1 89 ? 12.950 -10.195 -17.655 1.00 90.19 89 PRO A C 1
ATOM 707 O O . PRO A 1 89 ? 13.925 -10.921 -17.455 1.00 90.19 89 PRO A O 1
ATOM 710 N N . LYS A 1 90 ? 11.734 -10.484 -17.184 1.00 88.44 90 LYS A N 1
ATOM 711 C CA . LYS A 1 90 ? 11.458 -11.669 -16.365 1.00 88.44 90 LYS A CA 1
ATOM 712 C C . LYS A 1 90 ? 11.980 -12.943 -17.051 1.00 88.44 90 LYS A C 1
ATOM 714 O O . LYS A 1 90 ? 11.904 -13.062 -18.270 1.00 88.44 90 LYS A O 1
ATOM 719 N N . ASP A 1 91 ? 12.522 -13.857 -16.250 1.00 88.88 91 ASP A N 1
ATOM 720 C CA . ASP A 1 91 ? 13.041 -15.175 -16.644 1.00 88.88 91 ASP A CA 1
ATOM 721 C C . ASP A 1 91 ? 14.340 -15.156 -17.479 1.00 88.88 91 ASP A C 1
ATOM 723 O O . ASP A 1 91 ? 14.913 -16.209 -17.758 1.00 88.88 91 ASP A O 1
ATOM 727 N N . THR A 1 92 ? 14.880 -13.980 -17.814 1.00 93.12 92 THR A N 1
ATOM 728 C CA . THR A 1 92 ? 16.240 -13.871 -18.376 1.00 93.12 92 THR A CA 1
ATOM 729 C C . THR A 1 92 ? 17.298 -14.124 -17.297 1.00 93.12 92 THR A C 1
ATOM 731 O O . THR A 1 92 ? 17.117 -13.732 -16.147 1.00 93.12 92 THR A O 1
ATOM 734 N N . ILE A 1 93 ? 18.409 -14.789 -17.631 1.00 92.19 93 ILE A N 1
ATOM 735 C CA . ILE A 1 93 ? 19.456 -15.107 -16.646 1.00 92.19 93 ILE A CA 1
ATOM 736 C C . ILE A 1 93 ? 20.253 -13.847 -16.285 1.00 92.19 93 ILE A C 1
ATOM 738 O O . ILE A 1 93 ? 20.840 -13.202 -17.151 1.00 92.19 93 ILE A O 1
ATOM 742 N N . TRP A 1 94 ? 20.307 -13.534 -14.992 1.00 84.44 94 TRP A N 1
ATOM 743 C CA . TRP A 1 94 ? 21.034 -12.411 -14.407 1.00 84.44 94 TRP A CA 1
ATOM 744 C C . TRP A 1 94 ? 21.762 -12.890 -13.149 1.00 84.44 94 TRP A C 1
ATOM 746 O O . TRP A 1 94 ? 21.146 -13.497 -12.281 1.00 84.44 94 TRP A O 1
ATOM 756 N N . ASN A 1 95 ? 23.076 -12.670 -13.053 1.00 85.50 95 ASN A N 1
ATOM 757 C CA . ASN A 1 95 ? 23.902 -13.137 -11.926 1.00 85.50 95 ASN A CA 1
ATOM 758 C C . ASN A 1 95 ? 23.711 -14.630 -11.565 1.00 85.50 95 ASN A C 1
ATOM 760 O O . ASN A 1 95 ? 23.744 -15.014 -10.400 1.00 85.50 95 ASN A O 1
ATOM 764 N N . GLY A 1 96 ? 23.506 -15.485 -12.573 1.00 88.44 96 GLY A N 1
ATOM 765 C CA . GLY A 1 96 ? 23.362 -16.934 -12.389 1.00 88.44 96 GLY A CA 1
ATOM 766 C C . GLY A 1 96 ? 21.972 -17.408 -11.952 1.00 88.44 96 GLY A C 1
ATOM 767 O O . GLY A 1 96 ? 21.786 -18.608 -11.765 1.00 88.44 96 GLY A O 1
ATOM 768 N N . HIS A 1 97 ? 20.987 -16.514 -11.836 1.00 86.81 97 HIS A N 1
ATOM 769 C CA . HIS A 1 97 ? 19.602 -16.860 -11.514 1.00 86.81 97 HIS A CA 1
ATOM 770 C C . HIS A 1 97 ? 18.609 -16.184 -12.479 1.00 86.81 97 HIS A C 1
ATOM 772 O O . HIS A 1 97 ? 18.954 -15.198 -13.133 1.00 86.81 97 HIS A O 1
ATOM 778 N N . PRO A 1 98 ? 17.367 -16.683 -12.609 1.00 89.31 98 PRO A N 1
ATOM 779 C CA . PRO A 1 98 ? 16.337 -15.992 -13.377 1.00 89.31 98 PRO A CA 1
ATOM 780 C C . PRO A 1 98 ? 16.057 -14.597 -12.800 1.00 89.31 98 PRO A C 1
ATOM 782 O O . PRO A 1 98 ? 15.940 -14.419 -11.584 1.00 89.31 98 PRO A O 1
ATOM 785 N N . SER A 1 99 ? 15.958 -13.598 -13.672 1.00 89.25 99 SER A N 1
ATOM 786 C CA . SER A 1 99 ? 15.555 -12.244 -13.316 1.00 89.25 99 SER A CA 1
ATOM 787 C C . SER A 1 99 ? 14.079 -12.228 -12.950 1.00 89.25 99 SER A C 1
ATOM 789 O O . SER A 1 99 ? 13.230 -12.785 -13.650 1.00 89.25 99 SER A O 1
ATOM 791 N N . SER A 1 100 ? 13.748 -11.492 -11.897 1.00 86.94 100 SER A N 1
ATOM 792 C CA . SER A 1 100 ? 12.361 -11.218 -11.542 1.00 86.94 100 SER A CA 1
ATOM 793 C C . SER A 1 100 ? 11.650 -10.337 -12.575 1.00 86.94 100 SER A C 1
ATOM 795 O O . SER A 1 100 ? 10.419 -10.320 -12.587 1.00 86.94 100 SER A O 1
ATOM 797 N N . GLY A 1 101 ? 12.376 -9.619 -13.441 1.00 89.69 101 GLY A N 1
ATOM 798 C CA . GLY A 1 101 ? 11.845 -8.534 -14.274 1.00 89.69 101 GLY A CA 1
ATOM 799 C C . GLY A 1 101 ? 11.842 -7.181 -13.546 1.00 89.69 101 GLY A C 1
ATOM 800 O O . GLY A 1 101 ? 11.852 -7.181 -12.315 1.00 89.69 101 GLY A O 1
ATOM 801 N N . PRO A 1 102 ? 11.755 -6.037 -14.256 1.00 90.00 102 PRO A N 1
ATOM 802 C CA . PRO A 1 102 ? 11.632 -4.711 -13.643 1.00 90.00 102 PRO A CA 1
ATOM 803 C C . PRO A 1 102 ? 10.463 -4.610 -12.652 1.00 90.00 102 PRO A C 1
ATOM 805 O O . PRO A 1 102 ? 9.353 -5.075 -12.932 1.00 90.00 102 PRO A O 1
ATOM 808 N N . PHE A 1 103 ? 10.692 -3.993 -11.490 1.00 92.12 103 PHE A N 1
ATOM 809 C CA . PHE A 1 103 ? 9.645 -3.700 -10.504 1.00 92.12 103 PHE A CA 1
ATOM 810 C C . PHE A 1 103 ? 10.067 -2.622 -9.499 1.00 92.12 103 PHE A C 1
ATOM 812 O O . PHE A 1 103 ? 11.243 -2.264 -9.398 1.00 92.12 103 PHE A O 1
ATOM 819 N N . ILE A 1 104 ? 9.091 -2.131 -8.737 1.00 91.81 104 ILE A N 1
ATOM 820 C CA . ILE A 1 104 ? 9.304 -1.322 -7.534 1.00 91.81 104 ILE A CA 1
ATOM 821 C C . ILE A 1 104 ? 8.866 -2.139 -6.315 1.00 91.81 104 ILE A C 1
ATOM 823 O O . ILE A 1 104 ? 7.778 -2.713 -6.310 1.00 91.81 104 ILE A O 1
ATOM 827 N N . LEU A 1 105 ? 9.697 -2.171 -5.278 1.00 91.06 105 LEU A N 1
ATOM 828 C CA . LEU A 1 105 ? 9.357 -2.712 -3.967 1.00 91.06 105 LEU A CA 1
ATOM 829 C C . LEU A 1 105 ? 9.059 -1.551 -3.021 1.00 91.06 105 LEU A C 1
ATOM 831 O O . LEU A 1 105 ? 9.888 -0.660 -2.854 1.00 91.06 105 LEU A O 1
ATOM 835 N N . ILE A 1 106 ? 7.889 -1.564 -2.392 1.00 91.88 106 ILE A N 1
ATOM 836 C CA . ILE A 1 106 ? 7.514 -0.584 -1.374 1.00 91.88 106 ILE A CA 1
ATOM 837 C C . ILE A 1 106 ? 7.364 -1.309 -0.043 1.00 91.88 106 ILE A C 1
ATOM 839 O O . ILE A 1 106 ? 6.412 -2.062 0.160 1.00 91.88 106 ILE A O 1
ATOM 843 N N . LEU A 1 107 ? 8.289 -1.071 0.876 1.00 91.25 107 LEU A N 1
ATOM 844 C CA . LEU A 1 107 ? 8.136 -1.498 2.259 1.00 91.25 107 LEU A CA 1
ATOM 845 C C . LEU A 1 107 ? 7.324 -0.441 3.000 1.00 91.25 107 LEU A C 1
ATOM 847 O O . LEU A 1 107 ? 7.560 0.759 2.856 1.00 91.25 107 LEU A O 1
ATOM 851 N N . VAL A 1 108 ? 6.327 -0.892 3.748 1.00 93.56 108 VAL A N 1
ATOM 852 C CA . VAL A 1 108 ? 5.412 -0.041 4.495 1.00 93.56 108 VAL A CA 1
ATOM 853 C C . VAL A 1 108 ? 5.471 -0.432 5.959 1.00 93.56 108 VAL A C 1
ATOM 855 O O . VAL A 1 108 ? 4.903 -1.446 6.359 1.00 93.56 108 VAL A 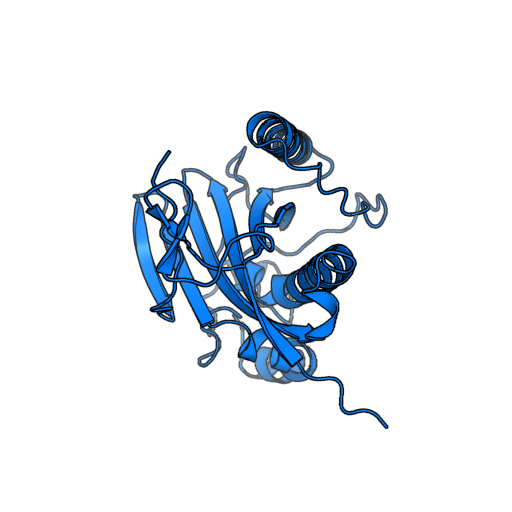O 1
ATOM 858 N N . HIS A 1 109 ? 6.138 0.391 6.755 1.00 94.50 109 HIS A N 1
ATOM 859 C CA . HIS A 1 109 ? 6.219 0.220 8.200 1.00 94.50 109 HIS A CA 1
ATOM 860 C C . HIS A 1 109 ? 4.974 0.817 8.835 1.00 94.50 109 HIS A C 1
ATOM 862 O O . HIS A 1 109 ? 4.731 2.022 8.716 1.00 94.50 109 HIS A O 1
ATOM 868 N N . VAL A 1 110 ? 4.136 -0.017 9.446 1.00 95.50 110 VAL A N 1
ATOM 869 C CA . VAL A 1 110 ? 2.852 0.408 10.007 1.00 95.50 110 VAL A CA 1
ATOM 870 C C . VAL A 1 110 ? 3.069 0.903 11.434 1.00 95.50 110 VAL A C 1
ATOM 872 O O . VAL A 1 110 ? 3.522 0.153 12.295 1.00 95.50 110 VAL A O 1
ATOM 875 N N . VAL A 1 111 ? 2.732 2.166 11.717 1.00 95.56 111 VAL A N 1
ATOM 876 C CA . VAL A 1 111 ? 3.064 2.808 12.998 1.00 95.56 111 VAL A CA 1
ATOM 877 C C . VAL A 1 111 ? 1.872 3.473 13.680 1.00 95.56 111 VAL A C 1
ATOM 879 O O . VAL A 1 111 ? 0.885 3.876 13.060 1.00 95.56 111 VAL A O 1
ATOM 882 N N . CYS A 1 112 ? 1.960 3.610 15.003 1.00 95.38 112 CYS A N 1
ATOM 883 C CA . CYS A 1 112 ? 0.943 4.305 15.788 1.00 95.38 112 CYS A CA 1
ATOM 884 C C . CYS A 1 112 ? 0.955 5.824 15.558 1.00 95.38 112 CYS A C 1
ATOM 886 O O . CYS A 1 112 ? -0.119 6.399 15.400 1.00 95.38 112 CYS A O 1
ATOM 888 N N . LYS A 1 113 ? 2.138 6.456 15.534 1.00 93.31 113 LYS A N 1
ATOM 889 C CA . LYS A 1 113 ? 2.315 7.902 15.334 1.00 93.31 113 LYS A CA 1
ATOM 890 C C . LYS A 1 113 ? 3.708 8.217 14.774 1.00 93.31 113 LYS A C 1
ATOM 892 O O . LYS A 1 113 ? 4.698 7.808 15.383 1.00 93.31 113 LYS A O 1
ATOM 897 N N . MET A 1 114 ? 3.801 8.940 13.652 1.00 91.62 114 MET A N 1
ATOM 898 C CA . MET A 1 114 ? 5.096 9.206 12.989 1.00 91.62 114 MET A CA 1
ATOM 899 C C . MET A 1 114 ? 5.984 10.214 13.725 1.00 91.62 114 MET A C 1
ATOM 901 O O . MET A 1 114 ? 7.205 10.156 13.593 1.00 91.62 114 MET A O 1
ATOM 905 N N . SER A 1 115 ? 5.407 11.131 14.501 1.00 90.62 115 SER A N 1
ATOM 906 C CA . SER A 1 115 ? 6.176 12.105 15.293 1.00 90.62 115 SER A CA 1
ATOM 907 C C . SER A 1 115 ? 6.685 11.546 16.631 1.00 90.62 115 SER A C 1
ATOM 909 O O . SER A 1 115 ? 7.448 12.218 17.321 1.00 90.62 115 SER A O 1
ATOM 911 N N . GLY A 1 116 ? 6.293 10.321 17.007 1.00 91.31 116 GLY A N 1
ATOM 912 C CA . GLY A 1 116 ? 6.750 9.647 18.228 1.00 91.31 116 GLY A CA 1
ATOM 913 C C . GLY A 1 116 ? 7.928 8.690 18.010 1.00 91.31 116 GLY A C 1
ATOM 914 O O . GLY A 1 116 ? 8.451 8.560 16.905 1.00 91.31 116 GLY A O 1
ATOM 915 N N . GLU A 1 117 ? 8.308 7.959 19.064 1.00 95.62 117 GLU A N 1
ATOM 916 C CA . GLU A 1 117 ? 9.426 6.995 19.032 1.00 95.62 117 GLU A CA 1
ATOM 917 C C . GLU A 1 117 ? 9.261 5.921 17.948 1.00 95.62 117 GLU A C 1
ATOM 919 O O . GLU A 1 117 ? 10.198 5.647 17.209 1.00 95.62 117 GLU A O 1
ATOM 924 N N . CYS A 1 118 ? 8.054 5.378 17.753 1.00 95.81 118 CYS A N 1
ATOM 925 C CA . CYS A 1 118 ? 7.817 4.381 16.701 1.00 95.81 118 CYS A CA 1
ATOM 926 C C . CYS A 1 118 ? 8.066 4.930 15.286 1.00 95.81 118 CYS A C 1
ATOM 928 O O . CYS A 1 118 ? 8.486 4.188 14.406 1.00 95.81 118 CYS A O 1
ATOM 930 N N . GLY A 1 119 ? 7.821 6.222 15.054 1.00 93.38 119 GLY A N 1
ATOM 931 C CA . GLY A 1 119 ? 8.157 6.859 13.783 1.00 93.38 119 GLY A CA 1
ATOM 932 C C . GLY A 1 119 ? 9.661 7.065 13.602 1.00 93.38 119 GLY A C 1
ATOM 933 O O . GLY A 1 119 ? 10.155 6.949 12.482 1.00 93.38 119 GLY A O 1
ATOM 934 N N . LYS A 1 120 ? 10.403 7.322 14.690 1.00 93.31 120 LYS A N 1
ATOM 935 C CA . LYS A 1 120 ? 11.874 7.376 14.664 1.00 93.31 120 LYS A CA 1
ATOM 936 C C . LYS A 1 120 ? 12.473 6.008 14.336 1.00 93.31 120 LYS A C 1
ATOM 938 O O . LYS A 1 120 ? 13.329 5.936 13.462 1.00 93.31 120 LYS A O 1
ATOM 943 N N . GLU A 1 121 ? 11.976 4.942 14.964 1.00 94.62 121 GLU A N 1
ATOM 944 C CA . GLU A 1 121 ? 12.401 3.564 14.674 1.00 94.62 121 GLU A CA 1
ATOM 945 C C . GLU A 1 121 ? 12.125 3.179 13.212 1.00 94.62 121 GLU A C 1
ATOM 947 O O . GLU A 1 121 ? 13.008 2.658 12.536 1.00 94.62 121 GLU A O 1
ATOM 952 N N . ALA A 1 122 ? 10.953 3.533 12.671 1.00 92.62 122 ALA A N 1
ATOM 953 C CA . ALA A 1 122 ? 10.634 3.285 11.262 1.00 92.62 122 ALA A CA 1
ATOM 954 C C . ALA A 1 122 ? 11.598 3.990 10.291 1.00 92.62 122 ALA A C 1
ATOM 956 O O . ALA A 1 122 ? 12.002 3.413 9.281 1.00 92.62 122 ALA A O 1
ATOM 957 N N . LYS A 1 123 ? 11.982 5.238 10.592 1.00 90.38 123 LYS A N 1
ATOM 958 C CA . LYS A 1 123 ? 12.979 5.978 9.800 1.00 90.38 123 LYS A CA 1
ATOM 959 C C . LYS A 1 123 ? 14.356 5.332 9.907 1.00 90.38 123 LYS A C 1
ATOM 961 O O . LYS A 1 123 ? 15.013 5.155 8.890 1.00 90.38 123 LYS A O 1
ATOM 966 N N . LYS A 1 124 ? 14.760 4.934 11.116 1.00 90.81 124 LYS A N 1
ATOM 967 C CA . LYS A 1 124 ? 16.041 4.265 11.360 1.00 90.81 124 LYS A CA 1
ATOM 968 C C . LYS A 1 124 ? 16.161 2.963 10.563 1.00 90.81 124 LYS A C 1
ATOM 970 O O . LYS A 1 124 ? 17.150 2.789 9.861 1.00 90.81 124 LYS A O 1
ATOM 975 N N . LEU A 1 125 ? 15.132 2.114 10.596 1.00 87.56 125 LEU A N 1
ATOM 976 C CA . LEU A 1 125 ? 15.102 0.853 9.849 1.00 87.56 125 LEU A CA 1
ATOM 977 C C . LEU A 1 125 ? 15.242 1.073 8.332 1.00 87.56 125 LEU A C 1
ATOM 979 O O . LEU A 1 125 ? 15.942 0.330 7.648 1.00 87.56 125 LEU A O 1
ATOM 983 N N . SER A 1 126 ? 14.635 2.137 7.805 1.00 82.56 126 SER A N 1
ATOM 984 C CA . SER A 1 126 ? 14.822 2.526 6.405 1.00 82.56 126 SER A CA 1
ATOM 985 C C . SER A 1 126 ? 16.238 2.963 6.079 1.00 82.56 126 SER A C 1
ATOM 987 O O . SER A 1 126 ? 16.728 2.645 4.997 1.00 82.56 126 SER A O 1
ATOM 989 N N . SER A 1 127 ? 16.854 3.754 6.957 1.00 83.44 127 SER A N 1
ATOM 990 C CA . SER A 1 127 ? 18.228 4.221 6.779 1.00 83.44 127 SER A CA 1
ATOM 991 C C . SER A 1 127 ? 19.203 3.046 6.800 1.00 83.44 127 SER A C 1
ATOM 993 O O . SER A 1 127 ? 20.103 2.988 5.966 1.00 83.44 127 SER A O 1
ATOM 995 N N . GLU A 1 128 ? 18.994 2.082 7.699 1.00 86.25 128 GLU A N 1
ATOM 996 C CA . GLU A 1 128 ? 19.774 0.839 7.772 1.00 86.25 128 GLU A CA 1
ATOM 997 C C . GLU A 1 128 ? 19.616 0.013 6.485 1.00 86.25 128 GLU A C 1
ATOM 999 O O . GLU A 1 128 ? 20.608 -0.330 5.845 1.00 86.25 128 GLU A O 1
ATOM 1004 N N . LEU A 1 129 ? 18.381 -0.200 6.014 1.00 80.50 129 LEU A N 1
ATOM 1005 C CA . LEU A 1 129 ? 18.140 -0.916 4.759 1.00 80.50 129 LEU A CA 1
ATOM 1006 C C . LEU A 1 129 ? 18.792 -0.226 3.550 1.00 80.50 129 LEU A C 1
ATOM 1008 O O . LEU A 1 129 ? 19.338 -0.899 2.670 1.00 80.50 129 LEU A O 1
ATOM 1012 N N . ALA A 1 130 ? 18.725 1.105 3.482 1.00 77.38 130 ALA A N 1
ATOM 1013 C CA . ALA A 1 130 ? 19.353 1.886 2.420 1.00 77.38 130 ALA A CA 1
ATOM 1014 C C . ALA A 1 130 ? 20.879 1.685 2.406 1.00 77.38 130 ALA A C 1
ATOM 1016 O O . ALA A 1 130 ? 21.461 1.451 1.344 1.00 77.38 130 ALA A O 1
ATOM 1017 N N . GLN A 1 131 ? 21.511 1.693 3.585 1.00 80.81 131 GLN A N 1
ATOM 1018 C CA . GLN A 1 131 ? 22.947 1.446 3.745 1.00 80.81 131 GLN A CA 1
ATOM 1019 C C . GLN A 1 131 ? 23.335 0.026 3.318 1.00 80.81 131 GLN A C 1
ATOM 1021 O O . GLN A 1 131 ? 24.237 -0.131 2.495 1.00 80.81 131 GLN A O 1
ATOM 1026 N N . ASP A 1 132 ? 22.616 -0.990 3.800 1.00 78.19 132 ASP A N 1
ATOM 1027 C CA . ASP A 1 132 ? 22.938 -2.399 3.540 1.00 78.19 132 ASP A CA 1
ATOM 1028 C C . ASP A 1 132 ? 22.756 -2.788 2.068 1.00 78.19 132 ASP A C 1
ATOM 1030 O O . ASP A 1 132 ? 23.484 -3.621 1.527 1.00 78.19 132 ASP A O 1
ATOM 1034 N N . THR A 1 133 ? 21.780 -2.176 1.394 1.00 71.31 133 THR A N 1
ATOM 1035 C CA . THR A 1 133 ? 21.461 -2.478 -0.010 1.00 71.31 133 THR A CA 1
ATOM 1036 C C . THR A 1 133 ? 22.146 -1.547 -1.008 1.00 71.31 133 THR A C 1
ATOM 1038 O O . THR A 1 133 ? 22.002 -1.742 -2.217 1.00 71.31 133 THR A O 1
ATOM 1041 N N . GLY A 1 134 ? 22.856 -0.519 -0.532 1.00 66.50 134 GLY A N 1
ATOM 1042 C CA . GLY A 1 134 ? 23.401 0.547 -1.375 1.00 66.50 134 GLY A CA 1
ATOM 1043 C C . GLY A 1 134 ? 22.324 1.312 -2.154 1.00 66.50 134 GLY A C 1
ATOM 1044 O O . GLY A 1 134 ? 22.619 1.908 -3.194 1.00 66.50 134 GLY A O 1
ATOM 1045 N N . THR A 1 135 ? 21.068 1.268 -1.698 1.00 64.06 135 THR A N 1
ATOM 1046 C CA . THR A 1 135 ? 19.975 2.016 -2.321 1.00 64.06 135 THR A CA 1
ATOM 1047 C C . THR A 1 135 ? 19.920 3.430 -1.744 1.00 64.06 135 THR A C 1
ATOM 1049 O O . THR A 1 135 ? 20.185 3.634 -0.562 1.00 64.06 135 THR A O 1
ATOM 1052 N N . PRO A 1 136 ? 19.616 4.450 -2.564 1.00 60.91 136 PRO A N 1
ATOM 1053 C CA . PRO A 1 136 ? 19.478 5.807 -2.057 1.00 60.91 136 PRO A CA 1
ATOM 1054 C C . PRO A 1 136 ? 18.295 5.889 -1.088 1.00 60.91 136 PRO A C 1
ATOM 1056 O O . PRO A 1 136 ? 17.228 5.338 -1.370 1.00 60.91 136 PRO A O 1
ATOM 1059 N N . GLU A 1 137 ? 18.465 6.617 0.019 1.00 62.81 137 GLU A N 1
ATOM 1060 C CA . GLU A 1 137 ? 17.354 6.908 0.925 1.00 62.81 137 GLU A CA 1
ATOM 1061 C C . GLU A 1 137 ? 16.207 7.567 0.155 1.00 62.81 137 GLU A C 1
ATOM 1063 O O . GLU A 1 137 ? 16.366 8.569 -0.552 1.00 62.81 137 GLU A O 1
ATOM 1068 N N . THR A 1 138 ? 15.010 7.008 0.307 1.00 58.28 138 THR A N 1
ATOM 1069 C CA . THR A 1 138 ? 13.808 7.614 -0.250 1.00 58.28 138 THR A CA 1
ATOM 1070 C C . THR A 1 138 ? 13.342 8.735 0.653 1.00 58.28 138 THR A C 1
ATOM 1072 O O . THR A 1 138 ? 12.543 8.529 1.566 1.00 58.28 138 THR A O 1
ATOM 1075 N N . HIS A 1 139 ? 13.810 9.946 0.373 1.00 54.94 139 HIS A N 1
ATOM 1076 C CA . HIS A 1 139 ? 13.246 11.151 0.964 1.00 54.94 139 HIS A CA 1
ATOM 1077 C C . HIS A 1 139 ? 11.884 11.437 0.322 1.00 54.94 139 HIS A C 1
ATOM 1079 O O . HIS A 1 139 ? 11.777 12.216 -0.624 1.00 54.94 139 HIS A O 1
ATOM 1085 N N . ILE A 1 140 ? 10.820 10.800 0.817 1.00 56.22 140 ILE A N 1
ATOM 1086 C CA . ILE A 1 140 ? 9.475 11.333 0.590 1.00 56.22 140 ILE A CA 1
ATOM 1087 C C . ILE A 1 140 ? 9.392 12.588 1.460 1.00 56.22 140 ILE A C 1
ATOM 1089 O O . ILE A 1 140 ? 9.505 12.455 2.681 1.00 56.22 140 ILE A O 1
ATOM 1093 N N . PRO A 1 141 ? 9.252 13.795 0.877 1.00 49.12 141 PRO A N 1
ATOM 1094 C CA . PRO A 1 141 ? 9.184 15.007 1.673 1.00 49.12 141 PRO A CA 1
ATOM 1095 C C . PRO A 1 141 ? 8.040 14.865 2.671 1.00 49.12 141 PRO A C 1
ATOM 1097 O O . PRO A 1 141 ? 6.899 14.596 2.279 1.00 49.12 141 PRO A O 1
ATOM 1100 N N . GLU A 1 142 ? 8.359 15.011 3.958 1.00 53.97 142 GLU A N 1
ATOM 1101 C CA . GLU A 1 142 ? 7.361 15.092 5.017 1.00 53.97 142 GLU A CA 1
ATOM 1102 C C . GLU A 1 142 ? 6.402 16.219 4.633 1.00 53.97 142 GLU A C 1
ATOM 1104 O O . GLU A 1 142 ? 6.761 17.398 4.651 1.00 53.97 142 GLU A O 1
ATOM 1109 N N . LYS A 1 143 ? 5.185 15.875 4.196 1.00 49.56 143 LYS A N 1
ATOM 1110 C CA . LYS A 1 143 ? 4.152 16.876 3.931 1.00 49.56 143 LYS A CA 1
ATOM 1111 C C . LYS A 1 143 ? 3.675 17.430 5.272 1.00 49.56 143 LYS A C 1
ATOM 1113 O O . LYS A 1 143 ? 2.664 16.983 5.788 1.00 49.56 143 LYS A O 1
ATOM 1118 N N . ASN A 1 144 ? 4.414 18.424 5.756 1.00 43.41 144 ASN A N 1
ATOM 1119 C CA . ASN A 1 144 ? 4.165 19.327 6.876 1.00 43.41 144 ASN A CA 1
ATOM 1120 C C . ASN A 1 144 ? 3.893 18.723 8.277 1.00 43.41 144 ASN A C 1
ATOM 1122 O O . ASN A 1 144 ? 3.173 17.740 8.433 1.00 43.41 144 ASN A O 1
ATOM 1126 N N . PRO A 1 145 ? 4.407 19.383 9.333 1.00 47.31 145 PRO A N 1
ATOM 1127 C CA . PRO A 1 145 ? 4.457 18.893 10.711 1.00 47.31 145 PRO A CA 1
ATOM 1128 C C . PRO A 1 145 ? 3.158 19.159 11.487 1.00 47.31 145 PRO A C 1
ATOM 1130 O O . PRO A 1 145 ? 3.195 19.685 12.598 1.00 47.31 145 PRO A O 1
ATOM 1133 N N . VAL A 1 146 ? 1.987 18.845 10.926 1.00 50.75 146 VAL A N 1
ATOM 1134 C CA . VAL A 1 146 ? 0.743 18.988 11.700 1.00 50.75 146 VAL A CA 1
ATOM 1135 C C . VAL A 1 146 ? 0.580 17.755 12.590 1.00 50.75 146 VAL A C 1
ATOM 1137 O O . VAL A 1 146 ? -0.173 16.835 12.273 1.00 50.75 146 VAL A O 1
ATOM 1140 N N . ASP A 1 147 ? 1.311 17.767 13.708 1.00 57.94 147 ASP A N 1
ATOM 1141 C CA . ASP A 1 147 ? 1.320 16.776 14.802 1.00 57.94 147 ASP A CA 1
ATOM 1142 C C . ASP A 1 147 ? -0.079 16.506 15.412 1.00 57.94 147 ASP A C 1
ATOM 1144 O O . ASP A 1 147 ? -0.282 15.555 16.172 1.00 57.94 147 ASP A O 1
ATOM 1148 N N . GLU A 1 148 ? -1.068 17.322 15.038 1.00 63.31 148 GLU A N 1
ATOM 1149 C CA . GLU A 1 148 ? -2.464 17.233 15.468 1.00 63.31 148 GLU A CA 1
ATOM 1150 C C . GLU A 1 148 ? -3.365 16.423 14.520 1.00 63.31 148 GLU A C 1
ATOM 1152 O O . GLU A 1 148 ? -4.509 16.124 14.869 1.00 63.31 148 GLU A O 1
ATOM 1157 N N . THR A 1 149 ? -2.896 16.044 13.324 1.00 78.00 149 THR A N 1
ATOM 1158 C CA . THR A 1 149 ? -3.735 15.272 12.391 1.00 78.00 149 THR A CA 1
ATOM 1159 C C . THR A 1 149 ? -3.926 13.850 12.909 1.00 78.00 149 THR A C 1
ATOM 1161 O O . THR A 1 149 ? -3.013 13.027 12.871 1.00 78.00 149 THR A O 1
ATOM 1164 N N . ILE A 1 150 ? -5.139 13.528 13.356 1.00 83.69 150 ILE A N 1
ATOM 1165 C CA . ILE A 1 150 ? -5.494 12.166 13.759 1.00 83.69 150 ILE A CA 1
ATOM 1166 C C . ILE A 1 150 ? -5.868 11.368 12.510 1.00 83.69 150 ILE A C 1
ATOM 1168 O O . ILE A 1 150 ? -6.945 11.535 11.936 1.00 83.69 150 ILE A O 1
ATOM 1172 N N . TYR A 1 151 ? -4.971 10.477 12.091 1.00 91.44 151 TYR A N 1
ATOM 1173 C CA . TYR A 1 151 ? -5.264 9.529 11.022 1.00 91.44 151 TYR A CA 1
ATOM 1174 C C . TYR A 1 151 ? -6.190 8.404 11.521 1.00 91.44 151 TYR A C 1
ATOM 1176 O O . TYR A 1 151 ? -6.073 7.984 12.677 1.00 91.44 151 TYR A O 1
ATOM 1184 N N . PRO A 1 152 ? -7.084 7.876 10.667 1.00 94.69 152 PRO A N 1
ATOM 1185 C CA . PRO A 1 152 ? -7.954 6.756 11.022 1.00 94.69 152 PRO A CA 1
ATOM 1186 C C . PRO A 1 152 ? -7.156 5.518 11.415 1.00 94.69 152 PRO A C 1
ATOM 1188 O O . PRO A 1 152 ? -6.067 5.283 10.881 1.00 94.69 152 PRO A O 1
ATOM 1191 N N . LEU A 1 153 ? -7.729 4.687 12.282 1.00 96.94 153 LEU A N 1
ATOM 1192 C CA . LEU A 1 153 ? -7.184 3.359 12.545 1.00 96.94 153 LEU A CA 1
ATOM 1193 C C . LEU A 1 153 ? -7.088 2.545 11.251 1.00 96.94 153 LEU A C 1
ATOM 1195 O O . LEU A 1 153 ? -7.995 2.576 10.411 1.00 96.94 153 LEU A O 1
ATOM 1199 N N . PHE A 1 154 ? -6.025 1.754 11.123 1.00 96.62 154 PHE A N 1
ATOM 1200 C CA . PHE A 1 154 ? -5.994 0.677 10.135 1.00 96.62 154 PHE A CA 1
ATOM 1201 C C . PHE A 1 154 ? -7.209 -0.245 10.317 1.00 96.62 154 PHE A C 1
ATOM 1203 O O . PHE A 1 154 ? -7.626 -0.528 11.439 1.00 96.62 154 PHE A O 1
ATOM 1210 N N . GLY A 1 155 ? -7.798 -0.685 9.208 1.00 96.38 155 GLY A N 1
ATOM 1211 C CA . GLY A 1 155 ? -9.055 -1.437 9.187 1.00 96.38 155 GLY A CA 1
ATOM 1212 C C . GLY A 1 155 ? -10.308 -0.557 9.177 1.00 96.38 155 GLY A C 1
ATOM 1213 O O . GLY A 1 155 ? -11.411 -1.071 9.010 1.00 96.38 155 GLY A O 1
ATOM 1214 N N . SER A 1 156 ? -10.177 0.766 9.322 1.00 97.75 156 SER A N 1
ATOM 1215 C CA . SER A 1 156 ? -11.319 1.675 9.182 1.00 97.75 156 SER A CA 1
ATOM 1216 C C . SER A 1 156 ? -11.811 1.733 7.736 1.00 97.75 156 SER A C 1
ATOM 1218 O O . SER A 1 156 ? -11.048 1.585 6.782 1.00 97.75 156 SER A O 1
ATOM 1220 N N . CYS A 1 157 ? -13.098 2.023 7.558 1.00 97.81 157 CYS A N 1
ATOM 1221 C CA . CYS A 1 157 ? -13.722 2.166 6.249 1.00 97.81 157 CYS A CA 1
ATOM 1222 C C . CYS A 1 157 ? -12.964 3.167 5.362 1.00 97.81 157 CYS A C 1
ATOM 1224 O O . CYS A 1 157 ? -12.757 4.316 5.755 1.00 97.81 157 CYS A O 1
ATOM 1226 N N . ALA A 1 158 ? -12.661 2.765 4.122 1.00 97.12 158 ALA A N 1
ATOM 1227 C CA . ALA A 1 158 ? -11.917 3.584 3.162 1.00 97.12 158 ALA A CA 1
ATOM 1228 C C . ALA A 1 158 ? -12.581 4.943 2.853 1.00 97.12 158 ALA A C 1
ATOM 1230 O O . ALA A 1 158 ? -11.892 5.902 2.506 1.00 97.12 158 ALA A O 1
ATOM 1231 N N . ASN A 1 159 ? -13.908 5.037 3.011 1.00 97.31 159 ASN A N 1
ATOM 1232 C CA . ASN A 1 159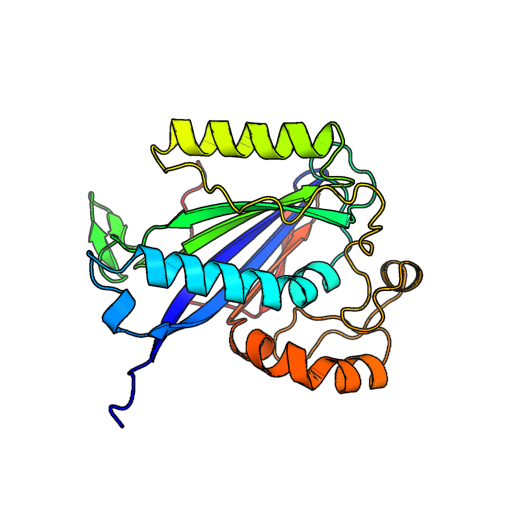 ? -14.673 6.256 2.757 1.00 97.31 159 ASN A CA 1
ATOM 1233 C C . ASN A 1 159 ? -14.860 7.125 4.009 1.00 97.31 159 ASN A C 1
ATOM 1235 O O . ASN A 1 159 ? -14.354 8.240 4.065 1.00 97.31 159 ASN A O 1
ATOM 1239 N N . CYS A 1 160 ? -15.617 6.634 5.003 1.00 96.56 160 CYS A N 1
ATOM 1240 C CA . CYS A 1 160 ? -15.999 7.453 6.158 1.00 96.56 160 CYS A CA 1
ATOM 1241 C C . CYS A 1 160 ? -14.883 7.588 7.190 1.00 96.56 160 CYS A C 1
ATOM 1243 O O . CYS A 1 160 ? -14.931 8.523 7.979 1.00 96.56 160 CYS A O 1
ATOM 1245 N N . LYS A 1 161 ? -13.882 6.691 7.159 1.00 95.62 161 LYS A N 1
ATOM 1246 C CA . LYS A 1 161 ? -12.638 6.827 7.922 1.00 95.62 161 LYS A CA 1
ATOM 1247 C C . LYS A 1 161 ? -12.836 6.954 9.438 1.00 95.62 161 LYS A C 1
ATOM 1249 O O . LYS A 1 161 ? -11.993 7.527 10.113 1.00 95.62 161 LYS A O 1
ATOM 1254 N N . THR A 1 162 ? -13.943 6.433 9.967 1.00 95.81 162 THR A N 1
ATOM 1255 C CA . THR A 1 162 ? -14.236 6.516 11.401 1.00 95.81 162 THR A CA 1
ATOM 1256 C C . THR A 1 162 ? -13.715 5.280 12.124 1.00 95.81 162 THR A C 1
ATOM 1258 O O . THR A 1 162 ? -13.882 4.153 11.645 1.00 95.81 162 THR A O 1
ATOM 1261 N N . ASP A 1 163 ? -13.098 5.483 13.282 1.00 96.88 163 ASP A N 1
ATOM 1262 C CA . ASP A 1 163 ? -12.413 4.424 14.027 1.00 96.88 163 ASP A CA 1
ATOM 1263 C C . ASP A 1 163 ? -13.366 3.312 14.491 1.00 96.88 163 ASP A C 1
ATOM 1265 O O . ASP A 1 163 ? -12.975 2.147 14.562 1.00 96.88 163 ASP A O 1
ATOM 1269 N N . GLU A 1 164 ? -14.648 3.620 14.719 1.00 96.25 164 GLU A N 1
ATOM 1270 C CA . GLU A 1 164 ? -15.646 2.620 15.123 1.00 96.25 164 GLU A CA 1
ATOM 1271 C C . GLU A 1 164 ? -15.868 1.564 14.037 1.00 96.25 164 GLU A C 1
ATOM 1273 O O . GLU A 1 164 ? -16.425 0.499 14.305 1.00 96.25 164 GLU A O 1
ATOM 1278 N N . THR A 1 165 ? -15.484 1.851 12.790 1.00 96.88 165 THR A N 1
ATOM 1279 C CA . THR A 1 165 ? -15.582 0.875 11.703 1.00 96.88 165 THR A CA 1
ATOM 1280 C C . THR A 1 165 ? -14.457 -0.151 11.718 1.00 96.88 165 THR A C 1
ATOM 1282 O O . THR A 1 165 ? -14.692 -1.254 11.238 1.00 96.88 165 THR A O 1
ATOM 1285 N N . ALA A 1 166 ? -13.306 0.141 12.335 1.00 95.06 166 ALA A N 1
ATOM 1286 C CA . ALA A 1 166 ? -12.200 -0.813 12.450 1.00 95.06 166 ALA A CA 1
ATOM 1287 C C . ALA A 1 166 ? -12.556 -2.046 13.301 1.00 95.06 166 ALA A C 1
ATOM 1289 O O . ALA A 1 166 ? -11.974 -3.111 13.130 1.00 95.06 166 ALA A O 1
ATOM 1290 N N . GLN A 1 167 ? -13.543 -1.919 14.194 1.00 92.56 167 GLN A N 1
ATOM 1291 C CA . GLN A 1 167 ? -14.036 -3.010 15.044 1.00 92.56 167 GLN A CA 1
ATOM 1292 C C . GLN A 1 167 ? -15.243 -3.751 14.440 1.00 92.56 167 GLN A C 1
ATOM 1294 O O . GLN A 1 167 ? -15.785 -4.668 15.056 1.00 92.56 167 GLN A O 1
ATOM 1299 N N . LYS A 1 168 ? -15.711 -3.346 13.253 1.00 93.69 168 LYS A N 1
ATOM 1300 C CA . LYS A 1 168 ? -16.896 -3.920 12.601 1.00 93.69 168 LYS A CA 1
ATOM 1301 C C . LYS A 1 168 ? -16.490 -4.861 11.477 1.00 93.69 168 LYS A C 1
ATOM 1303 O O . LYS A 1 168 ? -15.449 -4.713 10.849 1.00 93.69 168 LYS A O 1
ATOM 1308 N N . THR A 1 169 ? -17.374 -5.798 11.149 1.00 93.31 169 THR A N 1
ATOM 1309 C CA . THR A 1 169 ? -17.239 -6.572 9.911 1.00 93.31 169 THR A CA 1
ATOM 1310 C C . THR A 1 169 ? -17.587 -5.682 8.717 1.00 93.31 169 THR A C 1
ATOM 1312 O O . THR A 1 169 ? -18.733 -5.256 8.566 1.00 93.31 169 THR A O 1
ATOM 1315 N N . LEU A 1 170 ? -16.598 -5.383 7.874 1.00 96.12 170 LEU A N 1
ATOM 1316 C CA . LEU A 1 170 ? -16.756 -4.523 6.701 1.00 96.12 170 LEU A CA 1
ATOM 1317 C C . LEU A 1 170 ? -16.886 -5.337 5.410 1.00 96.12 170 LEU A C 1
ATOM 1319 O O . LEU A 1 170 ? -16.323 -6.419 5.255 1.00 96.12 170 LEU A O 1
ATOM 1323 N N . SER A 1 171 ? -17.607 -4.780 4.439 1.00 96.38 171 SER A N 1
ATOM 1324 C CA . SER A 1 171 ? -17.708 -5.351 3.097 1.00 96.38 171 SER A CA 1
ATOM 1325 C C . SER A 1 171 ? -16.450 -5.039 2.292 1.00 96.38 171 SER A C 1
ATOM 1327 O O . SER A 1 171 ? -16.106 -3.874 2.094 1.00 96.38 171 SER A O 1
ATOM 1329 N N . VAL A 1 172 ? -15.790 -6.079 1.789 1.00 97.12 172 VAL A N 1
ATOM 1330 C CA . VAL A 1 172 ? -14.608 -5.953 0.928 1.00 97.12 172 VAL A CA 1
ATOM 1331 C C . VAL A 1 172 ? -15.042 -5.732 -0.523 1.00 97.12 172 VAL A C 1
ATOM 1333 O O . VAL A 1 172 ? -15.949 -6.397 -1.026 1.00 97.12 172 VAL A O 1
ATOM 1336 N N . CYS A 1 173 ? -14.361 -4.833 -1.233 1.00 98.06 173 CYS A N 1
ATOM 1337 C CA . CYS A 1 173 ? -14.551 -4.656 -2.666 1.00 98.06 173 CYS A CA 1
ATOM 1338 C C . CYS A 1 173 ? -14.279 -5.969 -3.412 1.00 98.06 173 CYS A C 1
ATOM 1340 O O . CYS A 1 173 ? -13.170 -6.504 -3.401 1.00 98.06 173 CYS A O 1
ATOM 1342 N N . VAL A 1 174 ? -15.291 -6.473 -4.118 1.00 96.19 174 VAL A N 1
ATOM 1343 C CA . VAL A 1 174 ? -15.237 -7.790 -4.765 1.00 96.19 174 VAL A CA 1
ATOM 1344 C C . VAL A 1 174 ? -14.195 -7.900 -5.879 1.00 96.19 174 VAL A C 1
ATOM 1346 O O . VAL A 1 174 ? -13.776 -9.015 -6.177 1.00 96.19 174 VAL A O 1
ATOM 1349 N N . LYS A 1 175 ? -13.770 -6.777 -6.474 1.00 96.69 175 LYS A N 1
ATOM 1350 C CA . LYS A 1 175 ? -12.856 -6.742 -7.627 1.00 96.69 175 LYS A CA 1
ATOM 1351 C C . LYS A 1 175 ? -11.378 -6.688 -7.229 1.00 96.69 175 LYS A C 1
ATOM 1353 O O . LYS A 1 175 ? -10.570 -7.461 -7.744 1.00 96.69 175 LYS A O 1
ATOM 1358 N N . CYS A 1 176 ? -11.014 -5.759 -6.347 1.00 96.88 176 CYS A N 1
ATOM 1359 C CA . CYS A 1 176 ? -9.626 -5.608 -5.900 1.00 96.88 176 CYS A CA 1
ATOM 1360 C C . CYS A 1 176 ? -9.301 -6.486 -4.688 1.00 96.88 176 CYS A C 1
ATOM 1362 O O . CYS A 1 176 ? -8.152 -6.867 -4.528 1.00 96.88 176 CYS A O 1
ATOM 1364 N N . LYS A 1 177 ? -10.311 -6.842 -3.877 1.00 96.69 177 LYS A N 1
ATOM 1365 C CA . LYS A 1 177 ? -10.181 -7.597 -2.618 1.00 96.69 177 LYS A CA 1
ATOM 1366 C C . LYS A 1 177 ? -9.393 -6.878 -1.509 1.00 96.69 177 LYS A C 1
ATOM 1368 O O . LYS A 1 177 ? -9.036 -7.500 -0.511 1.00 96.69 177 LYS A O 1
ATOM 1373 N N . THR A 1 178 ? -9.205 -5.565 -1.654 1.00 96.00 178 THR A N 1
ATOM 1374 C CA . THR A 1 178 ? -8.414 -4.722 -0.742 1.00 96.00 178 THR A CA 1
ATOM 1375 C C . THR A 1 178 ? -9.265 -3.663 -0.033 1.00 96.00 178 THR A C 1
ATOM 1377 O O . THR A 1 178 ? -9.357 -3.675 1.185 1.00 96.00 178 THR A O 1
ATOM 1380 N N . ALA A 1 179 ? -9.945 -2.768 -0.753 1.00 97.50 179 ALA A N 1
ATOM 1381 C CA . ALA A 1 179 ? -10.727 -1.716 -0.095 1.00 97.50 179 ALA A CA 1
ATOM 1382 C C . ALA A 1 179 ? -11.909 -2.289 0.712 1.00 97.50 179 ALA A C 1
ATOM 1384 O O . ALA A 1 179 ? -12.616 -3.176 0.218 1.00 97.50 179 ALA A O 1
ATOM 1385 N N . GLN A 1 180 ? -12.153 -1.759 1.914 1.00 97.31 180 GLN A N 1
ATOM 1386 C CA . GLN A 1 180 ? -13.265 -2.144 2.786 1.00 97.31 180 GLN A CA 1
ATOM 1387 C C . GLN A 1 180 ? -14.203 -0.984 3.124 1.00 97.31 180 GLN A C 1
ATOM 1389 O O . GLN A 1 180 ? -13.799 0.170 3.303 1.00 97.31 180 GLN A O 1
ATOM 1394 N N . TYR A 1 181 ? -15.488 -1.317 3.258 1.00 98.19 181 TYR A N 1
ATOM 1395 C CA . TYR A 1 181 ? -16.559 -0.354 3.471 1.00 98.19 181 TYR A CA 1
ATOM 1396 C C . TYR A 1 181 ? -17.560 -0.822 4.524 1.00 98.19 181 TYR A C 1
ATOM 1398 O O . TYR A 1 181 ? -17.997 -1.970 4.515 1.00 98.19 181 TYR A O 1
ATOM 1406 N N . CYS A 1 182 ? -17.996 0.095 5.389 1.00 97.62 182 CYS A N 1
ATOM 1407 C CA . CYS A 1 182 ? -19.020 -0.196 6.398 1.00 97.62 182 CYS A CA 1
ATOM 1408 C C . CYS A 1 182 ? -20.421 -0.392 5.805 1.00 97.62 182 CYS A C 1
ATOM 1410 O O . CYS A 1 182 ? -21.260 -1.047 6.414 1.00 97.62 182 CYS A O 1
ATOM 1412 N N . LYS A 1 183 ? -20.678 0.160 4.614 1.00 96.75 183 LYS A N 1
ATOM 1413 C CA . LYS A 1 183 ? -21.936 0.008 3.873 1.00 96.75 183 LYS A CA 1
ATOM 1414 C C . LYS A 1 183 ? -21.753 0.306 2.388 1.00 96.75 183 LYS A C 1
ATOM 1416 O O . LYS A 1 183 ? -20.800 0.982 1.993 1.00 96.75 183 LYS A O 1
ATOM 1421 N N . LYS A 1 184 ? -22.715 -0.137 1.570 1.00 97.44 184 LYS A N 1
ATOM 1422 C CA . LYS A 1 184 ? -22.736 0.095 0.112 1.00 97.44 184 LYS A CA 1
ATOM 1423 C C . LYS A 1 184 ? -22.656 1.580 -0.257 1.00 97.44 184 LYS A C 1
ATOM 1425 O O . LYS A 1 184 ? -21.996 1.918 -1.233 1.00 97.44 184 LYS A O 1
ATOM 1430 N N . ASP A 1 185 ? -23.260 2.466 0.533 1.00 98.19 185 ASP A N 1
ATOM 1431 C CA . ASP A 1 185 ? -23.205 3.912 0.274 1.00 98.19 185 ASP A CA 1
ATOM 1432 C C . ASP A 1 185 ? -21.780 4.456 0.365 1.00 98.19 185 ASP A C 1
ATOM 1434 O O . ASP A 1 185 ? -21.376 5.259 -0.468 1.00 98.19 185 ASP A O 1
ATOM 1438 N N . CYS A 1 186 ? -20.993 3.973 1.332 1.00 98.38 186 CYS A N 1
ATOM 1439 C CA . CYS A 1 186 ? -19.589 4.354 1.462 1.00 98.38 186 CYS A CA 1
ATOM 1440 C C . CYS A 1 186 ? -18.763 3.874 0.267 1.00 98.38 186 CYS A C 1
ATOM 1442 O O . CYS A 1 186 ? -17.936 4.626 -0.234 1.00 98.38 186 CYS A O 1
ATOM 1444 N N . GLN A 1 187 ? -19.026 2.666 -0.236 1.00 98.25 187 GLN A N 1
ATOM 1445 C CA . GLN A 1 187 ? -18.373 2.176 -1.450 1.00 98.25 187 GLN A CA 1
ATOM 1446 C C . GLN A 1 187 ? -18.722 3.028 -2.679 1.00 98.25 187 GLN A C 1
ATOM 1448 O O . GLN A 1 187 ? -17.846 3.351 -3.477 1.00 98.25 187 GLN A O 1
ATOM 1453 N N . ARG A 1 188 ? -19.999 3.397 -2.845 1.00 98.19 188 ARG A N 1
ATOM 1454 C CA . ARG A 1 188 ? -20.460 4.227 -3.970 1.00 98.19 188 ARG A CA 1
ATOM 1455 C C . ARG A 1 188 ? -19.884 5.639 -3.911 1.00 98.19 188 ARG A C 1
ATOM 1457 O O . ARG A 1 188 ? -19.440 6.142 -4.937 1.00 98.19 188 ARG A O 1
ATOM 1464 N N . ALA A 1 189 ? -19.873 6.248 -2.726 1.00 98.25 189 ALA A N 1
ATOM 1465 C CA . ALA A 1 189 ? -19.329 7.585 -2.511 1.00 98.25 189 ALA A CA 1
ATOM 1466 C C . ALA A 1 189 ? -17.818 7.650 -2.787 1.00 98.25 189 ALA A C 1
ATOM 1468 O O . ALA A 1 189 ? -17.342 8.617 -3.371 1.00 98.25 189 ALA A O 1
ATOM 1469 N N . ASP A 1 190 ? -17.082 6.597 -2.433 1.00 97.62 190 ASP A N 1
ATOM 1470 C CA . ASP A 1 190 ? -15.635 6.506 -2.635 1.00 97.62 190 ASP A CA 1
ATOM 1471 C C . ASP A 1 190 ? -15.233 6.084 -4.059 1.00 97.62 190 ASP A C 1
ATOM 1473 O O . ASP A 1 190 ? -14.074 6.213 -4.458 1.00 97.62 190 ASP A O 1
ATOM 1477 N N . TRP A 1 191 ? -16.185 5.608 -4.868 1.00 97.56 191 TRP A N 1
ATOM 1478 C CA . TRP A 1 191 ? -15.918 5.101 -6.213 1.00 97.56 191 TRP A CA 1
ATOM 1479 C C . TRP A 1 191 ? -15.132 6.063 -7.122 1.00 97.56 191 TRP A C 1
ATOM 1481 O O . TRP A 1 191 ? -14.222 5.585 -7.803 1.00 97.56 191 TRP A O 1
ATOM 1491 N N . PRO A 1 192 ? -15.385 7.390 -7.150 1.00 96.31 192 PRO A N 1
ATOM 1492 C CA . PRO A 1 192 ? -14.605 8.312 -7.975 1.00 96.31 192 PRO A CA 1
ATOM 1493 C C . PRO A 1 192 ? -13.096 8.261 -7.705 1.00 96.31 192 PRO A C 1
ATOM 1495 O O . PRO A 1 192 ? -12.327 8.378 -8.658 1.00 96.31 192 PRO A O 1
ATOM 1498 N N . ARG A 1 193 ? -12.688 8.033 -6.448 1.00 94.38 193 ARG A N 1
ATOM 1499 C CA . ARG A 1 193 ? -11.289 7.826 -6.047 1.00 94.38 193 ARG A CA 1
ATOM 1500 C C . ARG A 1 193 ? -10.859 6.377 -6.283 1.00 94.38 193 ARG A C 1
ATOM 1502 O O . ARG A 1 193 ? -9.848 6.132 -6.934 1.00 94.38 193 ARG A O 1
ATOM 1509 N N . HIS A 1 194 ? -11.632 5.415 -5.777 1.00 96.75 194 HIS A N 1
ATOM 1510 C CA . HIS A 1 194 ? -11.262 3.999 -5.780 1.00 96.75 194 HIS A CA 1
ATOM 1511 C C . HIS A 1 194 ? -11.182 3.386 -7.185 1.00 96.75 194 HIS A C 1
ATOM 1513 O O . HIS A 1 194 ? -10.412 2.457 -7.405 1.00 96.75 194 HIS A O 1
ATOM 1519 N N . LYS A 1 195 ? -11.955 3.875 -8.166 1.00 96.19 195 LYS A N 1
ATOM 1520 C CA . LYS A 1 195 ? -12.049 3.269 -9.511 1.00 96.19 195 LYS A CA 1
ATOM 1521 C C . LYS A 1 195 ? -10.697 3.061 -10.203 1.00 96.19 195 LYS A C 1
ATOM 1523 O O . LYS A 1 195 ? -10.582 2.148 -11.023 1.00 96.19 195 LYS A O 1
ATOM 1528 N N . GLU A 1 196 ? -9.718 3.920 -9.918 1.00 93.31 196 GLU A N 1
ATOM 1529 C CA . GLU A 1 196 ? -8.379 3.876 -10.510 1.00 93.31 196 GLU A CA 1
ATOM 1530 C C . GLU A 1 196 ? -7.543 2.791 -9.830 1.00 93.31 196 GLU A C 1
ATOM 1532 O O . GLU A 1 196 ? -7.221 1.781 -10.462 1.00 93.31 196 GLU A O 1
ATOM 1537 N N . SER A 1 197 ? -7.320 2.920 -8.520 1.00 94.75 197 SER A N 1
ATOM 1538 C CA . SER A 1 197 ? -6.561 1.956 -7.716 1.00 94.75 197 SER A CA 1
ATOM 1539 C C . SER A 1 197 ? -7.171 0.554 -7.713 1.00 94.75 197 SER A C 1
ATOM 1541 O O . SER A 1 197 ? -6.445 -0.439 -7.724 1.00 94.75 197 SER A O 1
ATOM 1543 N N . CYS A 1 198 ? -8.498 0.443 -7.813 1.00 97.25 198 CYS A N 1
ATOM 1544 C CA . CYS A 1 198 ? -9.214 -0.827 -7.922 1.00 97.25 198 CYS A CA 1
ATOM 1545 C C . CYS A 1 198 ? -8.713 -1.698 -9.084 1.00 97.25 198 CYS A C 1
ATOM 1547 O O . CYS A 1 198 ? -8.711 -2.927 -8.983 1.00 97.25 198 CYS A O 1
ATOM 1549 N N . LYS A 1 199 ? -8.326 -1.072 -10.205 1.00 95.75 199 LYS A N 1
ATOM 1550 C CA . LYS A 1 199 ? -7.839 -1.775 -11.400 1.00 95.75 199 LYS A CA 1
ATOM 1551 C C . LYS A 1 199 ? -6.371 -2.169 -11.282 1.00 95.75 199 LYS A C 1
ATOM 1553 O O . LYS A 1 199 ? -5.973 -3.124 -11.936 1.00 95.75 199 LYS A O 1
ATOM 1558 N N . TRP A 1 200 ? -5.597 -1.446 -10.478 1.00 96.19 200 TRP A N 1
ATOM 1559 C CA . TRP A 1 200 ? -4.165 -1.685 -10.334 1.00 96.19 200 TRP A CA 1
ATOM 1560 C C . TRP A 1 200 ? -3.872 -2.880 -9.441 1.00 96.19 200 TRP A C 1
ATOM 1562 O O . TRP A 1 200 ? -2.887 -3.557 -9.686 1.00 96.19 200 TRP A O 1
ATOM 1572 N N . VAL A 1 201 ? -4.715 -3.178 -8.447 1.00 96.38 201 VAL A N 1
ATOM 1573 C CA . VAL A 1 201 ? -4.507 -4.343 -7.572 1.00 96.38 201 VAL A CA 1
ATOM 1574 C C . VAL A 1 201 ? -4.605 -5.633 -8.380 1.00 96.38 201 VAL A C 1
ATOM 1576 O O . VAL A 1 201 ? -5.690 -6.006 -8.836 1.00 96.38 201 VAL A O 1
ATOM 1579 N N . ILE A 1 202 ? -3.485 -6.339 -8.505 1.00 96.38 202 ILE A N 1
ATOM 1580 C CA . ILE A 1 202 ? -3.371 -7.632 -9.188 1.00 96.38 202 ILE A CA 1
ATOM 1581 C C . ILE A 1 202 ? -3.129 -8.791 -8.217 1.00 96.38 202 ILE A C 1
ATOM 1583 O O . ILE A 1 202 ? -3.423 -9.919 -8.584 1.00 96.38 202 ILE A O 1
ATOM 1587 N N . GLY A 1 203 ? -2.707 -8.522 -6.977 1.00 96.50 203 GLY A N 1
ATOM 1588 C CA . GLY A 1 203 ? -2.534 -9.531 -5.928 1.00 96.50 203 GLY A CA 1
ATOM 1589 C C . GLY A 1 203 ? -2.765 -8.951 -4.533 1.00 96.50 203 GLY A C 1
ATOM 1590 O O . GLY A 1 203 ? -2.502 -7.771 -4.305 1.00 96.50 203 GLY A O 1
ATOM 1591 N N . SER A 1 204 ? -3.294 -9.752 -3.606 1.00 95.69 204 SER A N 1
ATOM 1592 C CA . SER A 1 204 ? -3.522 -9.338 -2.215 1.00 95.69 204 SER A CA 1
ATOM 1593 C C . SER A 1 204 ? -3.489 -10.534 -1.269 1.00 95.69 204 SER A C 1
ATOM 1595 O O . SER A 1 204 ? -4.232 -11.504 -1.459 1.00 95.69 204 SER A O 1
ATOM 1597 N N . ARG A 1 205 ? -2.631 -10.449 -0.250 1.00 95.25 205 ARG A N 1
ATOM 1598 C CA . ARG A 1 205 ? -2.357 -11.514 0.721 1.00 95.25 205 ARG A CA 1
ATOM 1599 C C . ARG A 1 205 ? -2.242 -10.943 2.129 1.00 95.25 205 ARG A C 1
ATOM 1601 O O . ARG A 1 205 ? -1.765 -9.822 2.312 1.00 95.25 205 ARG A O 1
ATOM 1608 N N . TRP A 1 206 ? -2.655 -11.732 3.108 1.00 94.75 206 TRP A N 1
ATOM 1609 C CA . TRP A 1 206 ? -2.507 -11.447 4.530 1.00 94.75 206 TRP A CA 1
ATOM 1610 C C . TRP A 1 206 ? -1.749 -12.573 5.211 1.00 94.75 206 TRP A C 1
ATOM 1612 O O . TRP A 1 206 ? -1.996 -13.741 4.933 1.00 94.75 206 TRP A O 1
ATOM 1622 N N . PHE A 1 207 ? -0.866 -12.202 6.121 1.00 93.75 207 PHE A N 1
ATOM 1623 C CA . PHE A 1 207 ? -0.100 -13.095 6.965 1.00 93.75 207 PHE A CA 1
ATOM 1624 C C . PHE A 1 207 ? -0.411 -12.691 8.400 1.00 93.75 207 PHE A C 1
ATOM 1626 O O . PHE A 1 207 ? -0.150 -11.552 8.794 1.00 93.75 207 PHE A O 1
ATOM 1633 N N . ASN A 1 208 ? -1.044 -13.586 9.152 1.00 87.81 208 ASN A N 1
ATOM 1634 C CA . ASN A 1 208 ? -1.340 -13.324 10.555 1.00 87.81 208 ASN A CA 1
ATOM 1635 C C . ASN A 1 208 ? -0.074 -13.484 11.421 1.00 87.81 208 ASN A C 1
ATOM 1637 O O . ASN A 1 208 ? 0.973 -13.921 10.944 1.00 87.81 208 ASN A O 1
ATOM 1641 N N . GLU A 1 209 ? -0.185 -13.139 12.701 1.00 84.62 209 GLU A N 1
ATOM 1642 C CA . GLU A 1 209 ? 0.925 -13.220 13.664 1.00 84.62 209 GLU A CA 1
ATOM 1643 C C . GLU A 1 209 ? 1.435 -14.656 13.895 1.00 84.62 209 GLU A C 1
ATOM 1645 O O . GLU A 1 209 ? 2.581 -14.867 14.275 1.00 84.62 209 GLU A O 1
ATOM 1650 N N . GLU A 1 210 ? 0.605 -15.660 13.609 1.00 85.50 210 GLU A N 1
ATOM 1651 C CA . GLU A 1 210 ? 0.936 -17.086 13.721 1.00 85.50 210 GLU A CA 1
ATOM 1652 C C . GLU A 1 210 ? 1.617 -17.635 12.449 1.00 85.50 210 GLU A C 1
ATOM 1654 O O . GLU A 1 210 ? 1.930 -18.822 12.365 1.00 85.50 210 GLU A O 1
ATOM 1659 N N . GLY A 1 211 ? 1.840 -16.788 11.436 1.00 79.06 211 GLY A N 1
ATOM 1660 C CA . GLY A 1 211 ? 2.449 -17.167 10.158 1.00 79.06 211 GLY A CA 1
ATOM 1661 C C . GLY A 1 211 ? 1.486 -17.803 9.148 1.00 79.06 211 GLY A C 1
ATOM 1662 O O . GLY A 1 211 ? 1.920 -18.239 8.081 1.00 79.06 211 GLY A O 1
ATOM 1663 N N . GLY A 1 212 ? 0.186 -17.840 9.445 1.00 89.44 212 GLY A N 1
ATOM 1664 C CA . GLY A 1 212 ? -0.859 -18.295 8.533 1.00 89.44 212 GLY A CA 1
ATOM 1665 C C . GLY A 1 212 ? -1.070 -17.322 7.373 1.00 89.44 212 GLY A C 1
ATOM 1666 O O . GLY A 1 212 ? -1.249 -16.121 7.583 1.00 89.44 212 GLY A O 1
ATOM 1667 N N . GLU A 1 213 ? -1.081 -17.848 6.148 1.00 92.94 213 GLU A N 1
ATOM 1668 C CA . GLU A 1 213 ? -1.296 -17.084 4.916 1.00 92.94 213 GLU A CA 1
ATOM 1669 C C . GLU A 1 213 ? -2.753 -17.186 4.443 1.00 92.94 213 GLU A C 1
ATOM 1671 O O . GLU A 1 213 ? -3.324 -18.270 4.326 1.00 92.94 213 GLU A O 1
ATOM 1676 N N . LEU A 1 214 ? -3.346 -16.038 4.119 1.00 93.44 214 LEU A N 1
ATOM 1677 C CA . LEU A 1 214 ? -4.641 -15.918 3.460 1.00 93.44 214 LEU A CA 1
ATOM 1678 C C . LEU A 1 214 ? -4.471 -15.159 2.147 1.00 93.44 214 LEU A C 1
ATOM 1680 O O . LEU A 1 214 ? -4.180 -13.959 2.134 1.00 93.44 214 LEU A O 1
ATOM 1684 N N . VAL A 1 215 ? -4.702 -15.848 1.032 1.00 95.25 215 VAL A N 1
ATOM 1685 C CA . VAL A 1 215 ? -4.674 -15.249 -0.304 1.00 95.25 215 VAL A CA 1
ATOM 1686 C C . VAL A 1 215 ? -6.075 -14.777 -0.685 1.00 95.25 215 VAL A C 1
ATOM 1688 O O . VAL A 1 215 ? -6.992 -15.577 -0.860 1.00 95.25 215 VAL A O 1
ATOM 1691 N N . TYR A 1 216 ? -6.255 -13.465 -0.840 1.00 95.06 216 TYR A N 1
ATOM 1692 C CA . TYR A 1 216 ? -7.533 -12.887 -1.271 1.00 95.06 216 TYR A CA 1
ATOM 1693 C C . TYR A 1 216 ? -7.613 -12.689 -2.779 1.00 95.06 216 TYR A C 1
ATOM 1695 O O . TYR A 1 216 ? -8.701 -12.753 -3.359 1.00 95.06 216 TYR A O 1
ATOM 1703 N N . LYS A 1 217 ? -6.469 -12.406 -3.406 1.00 96.00 217 LYS A N 1
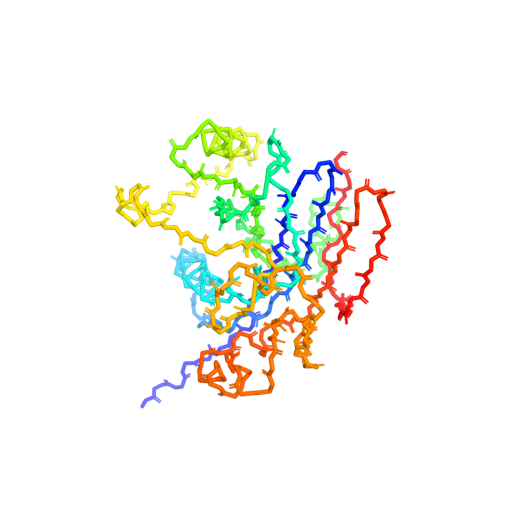ATOM 1704 C CA . LYS A 1 217 ? -6.336 -12.266 -4.852 1.00 96.00 217 LYS A CA 1
ATOM 1705 C C . LYS A 1 217 ? -4.985 -12.817 -5.283 1.00 96.00 217 LYS A C 1
ATOM 1707 O O . LYS A 1 217 ? -3.952 -12.318 -4.841 1.00 96.00 217 LYS A O 1
ATOM 1712 N N . GLU A 1 218 ? -5.028 -13.833 -6.134 1.00 94.81 218 GLU A N 1
ATOM 1713 C CA . GLU A 1 218 ? -3.837 -14.498 -6.647 1.00 94.81 218 GLU A CA 1
ATOM 1714 C C . GLU A 1 218 ? -3.132 -13.628 -7.689 1.00 94.81 218 GLU A C 1
ATOM 1716 O O . GLU A 1 218 ? -3.785 -13.048 -8.561 1.00 94.81 218 GLU A O 1
ATOM 1721 N N . ASN A 1 219 ? -1.803 -13.584 -7.614 1.00 92.75 219 ASN A N 1
ATOM 1722 C CA . ASN A 1 219 ? -0.960 -13.015 -8.655 1.00 92.75 219 ASN A CA 1
ATOM 1723 C C . ASN A 1 219 ? 0.042 -14.093 -9.087 1.00 92.75 219 ASN A C 1
ATOM 1725 O O . ASN A 1 219 ? 1.066 -14.267 -8.423 1.00 92.75 219 ASN A O 1
ATOM 1729 N N . PRO A 1 220 ? -0.190 -14.774 -10.222 1.00 83.88 220 PRO A N 1
ATOM 1730 C CA . PRO A 1 220 ? 0.672 -15.870 -10.669 1.00 83.88 220 PRO A CA 1
ATOM 1731 C C . PRO A 1 220 ? 2.097 -15.411 -11.021 1.00 83.88 220 PRO A C 1
ATOM 1733 O O . PRO A 1 220 ? 2.988 -16.234 -11.197 1.00 83.88 220 PRO A O 1
ATOM 1736 N N . ASN A 1 221 ? 2.326 -14.097 -11.129 1.00 81.44 221 ASN A N 1
ATOM 1737 C CA . ASN A 1 221 ? 3.618 -13.489 -11.438 1.00 81.44 221 ASN A CA 1
ATOM 1738 C C . ASN A 1 221 ? 4.245 -12.756 -10.237 1.00 81.44 221 ASN A C 1
ATOM 1740 O O . ASN A 1 221 ? 5.069 -11.855 -10.442 1.00 81.44 221 ASN A O 1
ATOM 1744 N N . ARG A 1 222 ? 3.852 -13.121 -9.009 1.00 82.00 222 ARG A N 1
ATOM 1745 C CA . ARG A 1 222 ? 4.469 -12.638 -7.766 1.00 82.00 222 ARG A CA 1
ATOM 1746 C C . ARG A 1 222 ? 5.968 -12.938 -7.763 1.00 82.00 222 ARG A C 1
ATOM 1748 O O . ARG A 1 222 ? 6.392 -14.035 -8.129 1.00 82.00 222 ARG A O 1
ATOM 1755 N N . ILE A 1 223 ? 6.765 -11.976 -7.320 1.00 76.69 223 ILE A N 1
ATOM 1756 C CA . ILE A 1 223 ? 8.187 -12.170 -7.076 1.00 76.69 223 ILE A CA 1
ATOM 1757 C C . ILE A 1 223 ? 8.337 -12.888 -5.740 1.00 76.69 223 ILE A C 1
ATOM 1759 O O . IL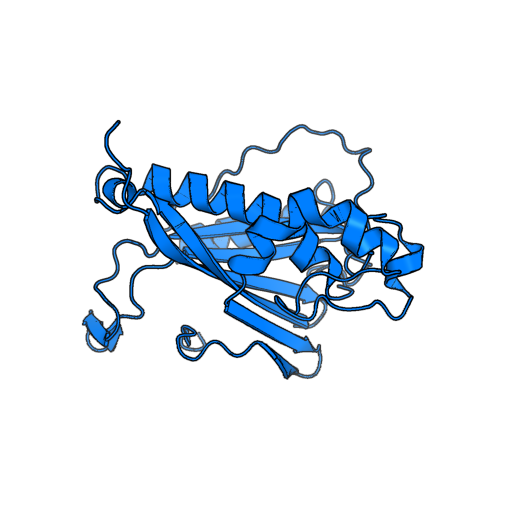E A 1 223 ? 8.010 -12.374 -4.669 1.00 76.69 223 ILE A O 1
ATOM 1763 N N . LEU A 1 224 ? 8.870 -14.100 -5.797 1.00 69.81 224 LEU A N 1
ATOM 1764 C CA . LEU A 1 224 ? 9.342 -14.784 -4.608 1.00 69.81 224 LEU A CA 1
ATOM 1765 C C . LEU A 1 224 ? 10.769 -14.308 -4.364 1.00 69.81 224 LEU A C 1
ATOM 1767 O O . LEU A 1 224 ? 11.718 -14.853 -4.921 1.00 69.81 224 LEU A O 1
ATOM 1771 N N . MET A 1 225 ? 10.921 -13.242 -3.577 1.00 58.50 225 MET A N 1
ATOM 1772 C CA . MET A 1 225 ? 12.250 -12.910 -3.067 1.00 58.50 225 MET A CA 1
ATOM 1773 C C . MET A 1 225 ? 12.730 -14.095 -2.217 1.00 58.50 225 MET A C 1
ATOM 1775 O O . MET A 1 225 ? 11.946 -14.574 -1.386 1.00 58.50 225 MET A O 1
ATOM 1779 N N . PRO A 1 226 ? 13.970 -14.578 -2.405 1.00 44.94 226 PRO A N 1
ATOM 1780 C CA . PRO A 1 226 ? 14.555 -15.559 -1.504 1.00 44.94 226 PRO A CA 1
ATOM 1781 C C . PRO A 1 226 ? 14.421 -15.052 -0.067 1.00 44.94 226 PRO A C 1
ATOM 1783 O O . PRO A 1 226 ? 14.595 -13.857 0.185 1.00 44.94 226 PRO A O 1
ATOM 1786 N N . LYS A 1 227 ? 14.065 -15.937 0.870 1.00 34.62 227 LYS A N 1
ATOM 1787 C CA . LYS A 1 227 ? 14.192 -15.601 2.290 1.00 34.62 227 LYS A CA 1
ATOM 1788 C C . LYS A 1 227 ? 15.672 -15.287 2.530 1.00 34.62 227 LYS A C 1
ATOM 1790 O O . LYS A 1 227 ? 16.507 -16.102 2.140 1.00 34.62 227 LYS A O 1
ATOM 1795 N N . ALA A 1 228 ? 15.954 -14.096 3.057 1.00 31.89 228 ALA A N 1
ATOM 1796 C CA . ALA A 1 228 ? 17.273 -13.761 3.582 1.00 31.89 228 ALA A CA 1
ATOM 1797 C C . ALA A 1 228 ? 17.629 -14.714 4.729 1.00 31.89 228 ALA A C 1
ATOM 1799 O O . ALA A 1 228 ? 16.683 -15.128 5.446 1.00 31.89 228 ALA A O 1
#

Sequence (228 aa):
MSLTTQTPLRIESKWYGYNNAKMEIDLAIPVNTEWLSPENLRLAVGYAADQFIKAMADAKSRHTFGCEFCGKPARENYLNIASYLHLPPKDTIWNGHPSSGPFILILVHVVCKMSGECGKEAKKLSSELAQDTGTPETHIPEKNPVDETIYPLFGSCANCKTDETAQKTLSVCVKCKTAQYCKKDCQRADWPRHKESCKWVIGSRWFNEEGGELVYKENPNRILMPKA

Secondary structure (DSSP, 8-state):
-----EEEEEEEEEEE-GGG-EEEEEEEEEEEGGGGSTTTHHHHHHHHHHHHHHHHHHHHHSS--B-TTT-SBP-EEEEEEEE-TTSPSTTSEETTEE---S-EEEEEEEES-TTSHHHHHHHHHHHHHHHHHTPPP---------TT--PPPTTS-TTT--GGGTTS-PEEPTTTS--EESSHHHHHHHHHHHHHHHHHEEEEEEE-TT--EEEEE--TT---PPP-

Radius of gyration: 17.69 Å; chains: 1; bounding box: 47×38×50 Å